Protein AF-A0A944AU77-F1 (afdb_monomer_lite)

Secondary structure (DSSP, 8-state):
--HHHHHHHHHHHHHHHHHHHHHHHHHHHHHHHHH----HHHHHHHHHHHHHHHHHHHHGGGTHHHHHHHHHHHHHHHHHHTSS-TT--HHHHHHHHHHHHH-GGGHHHHHHHHHHHHHHHHHHHHHHH---HHHHHHHHHHHHHHHHHHHHHHHS----SS----HHHHHHHHHHHTT--STTSSTTS-HHHHHHHHHHHHHHTTS--HHHHHHHHHHHHHHHHHHHH-

Sequence (230 aa):
MSKTKVCTDEKKFILFTCIISGILAILYSWKIIIDQDSNLIGYFIVGLNLIYIPFAIIFKKKWFHWFYLVYCVVILYAASFEKTYLYNNYTALFILCIAISIQPKIRFPALVIYFISVTALFFIQRNKEGYELHLYLIHLARSVWYIGIVEYALNDKFRRKKLVLYEDERRIIDQLCEGKVYQKEVEGFSENTIYRKLKAARERNGNLTKDELVEAYRTEKEKMNKEIQG

pLDDT: mean 75.6, std 12.45, range [28.67, 89.75]

Radius of gyration: 24.19 Å; chains: 1; bounding box: 67×39×68 Å

Foldseek 3Di:
DDPPVVVVVLVVVLVVLLVVLVVQLVVLVVVCVVVVPPDPLSVVSNVLSVVSNVCCVPVPLPCVLVSLLVNLLSLLVVCLVVPNPSLPSVVSLVSLLVSCLSPVVCNVVSVVSNVVSSVVSQVVCCVPPVDDPVVSVVSVVVSVVSSVVSCCCSVPLVQPLDQDADPVLLLLLVVVLVPPPDCPPRPPDDSVRSVVRLCVSCVRRNVDDSVRSSVSSVVSVVVVVVVVVD

Structure (mmCIF, N/CA/C/O backbone):
data_AF-A0A944AU77-F1
#
_entry.id   AF-A0A944AU77-F1
#
loop_
_atom_site.group_PDB
_atom_site.id
_atom_site.type_symbol
_atom_site.label_atom_id
_atom_site.label_alt_id
_atom_site.label_comp_id
_atom_site.label_asym_id
_atom_site.label_entity_id
_atom_site.label_seq_id
_atom_site.pdbx_PDB_ins_code
_atom_site.Cartn_x
_atom_site.Cartn_y
_atom_site.Cartn_z
_atom_site.occupancy
_atom_site.B_iso_or_equiv
_atom_site.auth_seq_id
_atom_site.auth_comp_id
_atom_site.auth_asym_id
_atom_site.auth_atom_id
_atom_site.pdbx_PDB_model_num
ATOM 1 N N . MET A 1 1 ? -13.128 10.315 25.254 1.00 33.53 1 MET A N 1
ATOM 2 C CA . MET A 1 1 ? -11.907 9.508 24.977 1.00 33.53 1 MET A CA 1
ATOM 3 C C . MET A 1 1 ? -12.077 8.883 23.592 1.00 33.53 1 MET A C 1
ATOM 5 O O . MET A 1 1 ? -13.108 8.278 23.389 1.00 33.53 1 MET A O 1
ATOM 9 N N . SER A 1 2 ? -11.234 8.994 22.563 1.00 32.16 2 SER A N 1
ATOM 10 C CA . SER A 1 2 ? -9.796 9.248 22.457 1.00 32.16 2 SER A CA 1
ATOM 11 C C . SER A 1 2 ? -9.515 9.843 21.054 1.00 32.16 2 SER A C 1
ATOM 13 O O . SER A 1 2 ? -9.499 9.116 20.062 1.00 32.16 2 SER A O 1
ATOM 15 N N . LYS A 1 3 ? -9.275 11.155 20.954 1.00 28.67 3 LYS A N 1
ATOM 16 C CA . LYS A 1 3 ? -8.609 11.753 19.775 1.00 28.67 3 LYS A CA 1
ATOM 17 C C . LYS A 1 3 ? -7.082 11.629 19.884 1.00 28.67 3 LYS A C 1
ATOM 19 O O . LYS A 1 3 ? -6.375 11.623 18.884 1.00 28.67 3 LYS A O 1
ATOM 24 N N . THR A 1 4 ? -6.579 11.458 21.105 1.00 31.72 4 THR A N 1
ATOM 25 C CA . THR A 1 4 ? -5.153 11.400 21.435 1.00 31.72 4 THR A CA 1
ATOM 26 C C . THR A 1 4 ? -4.480 10.096 21.012 1.00 31.72 4 THR A C 1
ATOM 28 O O . THR A 1 4 ? -3.361 10.160 20.514 1.00 31.72 4 THR A O 1
ATOM 31 N N . LYS A 1 5 ? -5.148 8.936 21.139 1.00 31.50 5 LYS A N 1
ATOM 32 C CA . LYS A 1 5 ? -4.549 7.618 20.844 1.00 31.50 5 LYS A CA 1
ATOM 33 C C . LYS A 1 5 ? -4.430 7.339 19.339 1.00 31.50 5 LYS A C 1
ATOM 35 O O . LYS A 1 5 ? -3.364 6.969 18.869 1.00 31.50 5 LYS A O 1
ATOM 40 N N . VAL A 1 6 ? -5.474 7.667 18.569 1.00 37.34 6 VAL A N 1
ATOM 41 C CA . VAL A 1 6 ? -5.459 7.595 17.091 1.00 37.34 6 VAL A CA 1
ATOM 42 C C . VAL A 1 6 ? -4.367 8.503 16.507 1.00 37.34 6 VAL A C 1
ATOM 44 O O . VAL A 1 6 ? -3.658 8.116 15.585 1.00 37.34 6 VAL A O 1
ATOM 47 N N . CYS A 1 7 ? -4.163 9.683 17.105 1.00 41.66 7 CYS A N 1
ATOM 48 C CA . CYS A 1 7 ? -3.106 10.610 16.701 1.00 41.66 7 CYS A CA 1
ATOM 49 C C . CYS A 1 7 ? -1.690 10.116 17.069 1.00 41.66 7 CYS A C 1
ATOM 51 O O . CYS A 1 7 ? -0.724 10.506 16.417 1.00 41.66 7 CYS A O 1
ATOM 53 N N . THR A 1 8 ? -1.532 9.263 18.092 1.00 51.81 8 THR A N 1
ATOM 54 C CA . THR A 1 8 ? -0.213 8.714 18.464 1.00 51.81 8 THR A CA 1
ATOM 55 C C . THR A 1 8 ? 0.216 7.585 17.533 1.00 51.81 8 THR A C 1
ATOM 57 O O . THR A 1 8 ? 1.385 7.537 17.156 1.00 51.81 8 THR A O 1
ATOM 60 N N . ASP A 1 9 ? -0.712 6.721 17.123 1.00 61.78 9 ASP A N 1
ATOM 61 C CA . ASP A 1 9 ? -0.416 5.615 16.204 1.00 61.78 9 ASP A CA 1
ATOM 62 C C . ASP A 1 9 ? -0.115 6.123 14.786 1.00 61.78 9 ASP A C 1
ATOM 64 O O . ASP A 1 9 ? 0.818 5.647 14.144 1.00 61.78 9 ASP A O 1
ATOM 68 N N . GLU A 1 10 ? -0.808 7.175 14.338 1.00 62.84 10 GLU A N 1
ATOM 69 C CA . GLU A 1 10 ? -0.511 7.854 13.070 1.00 62.84 10 GLU A CA 1
ATOM 70 C C . GLU A 1 10 ? 0.893 8.478 13.067 1.00 62.84 10 GLU A C 1
ATOM 72 O O . GLU A 1 10 ? 1.661 8.278 12.130 1.00 62.84 10 GLU A O 1
ATOM 77 N N . LYS A 1 11 ? 1.270 9.189 14.138 1.00 67.69 11 LYS A N 1
ATOM 78 C CA . LYS A 1 11 ? 2.613 9.780 14.263 1.00 67.69 11 LYS A CA 1
ATOM 79 C C . LYS A 1 11 ? 3.712 8.719 14.298 1.00 67.69 11 LYS A C 1
ATOM 81 O O . LYS A 1 11 ? 4.751 8.917 13.677 1.00 67.69 11 LYS A O 1
ATOM 86 N N . LYS A 1 12 ? 3.485 7.601 14.997 1.00 73.75 12 LYS A N 1
ATOM 87 C CA . LYS A 1 12 ? 4.424 6.469 15.038 1.00 73.75 12 LYS A CA 1
ATOM 88 C C . LYS A 1 12 ? 4.575 5.811 13.670 1.00 73.75 12 LYS A C 1
ATOM 90 O O . LYS A 1 12 ? 5.696 5.510 13.278 1.00 73.75 12 LYS A O 1
ATOM 95 N N . PHE A 1 13 ? 3.477 5.632 12.938 1.00 72.06 13 PHE A N 1
ATOM 96 C CA . PHE A 1 13 ? 3.507 5.092 11.581 1.00 72.06 13 PHE A CA 1
ATOM 97 C C . PHE A 1 13 ? 4.247 6.025 10.615 1.00 72.06 13 PHE A C 1
ATOM 99 O O . PHE A 1 13 ? 5.136 5.575 9.899 1.00 72.06 13 PHE A O 1
ATOM 106 N N . ILE A 1 14 ? 3.956 7.331 10.650 1.00 74.12 14 ILE A N 1
ATOM 107 C CA . ILE A 1 14 ? 4.671 8.327 9.841 1.00 74.12 14 ILE A CA 1
ATOM 108 C C . ILE A 1 14 ? 6.168 8.296 10.168 1.00 74.12 14 ILE A C 1
ATOM 110 O O . ILE A 1 14 ? 6.978 8.160 9.256 1.00 74.12 14 ILE A O 1
ATOM 114 N N . LEU A 1 15 ? 6.538 8.329 11.452 1.00 78.12 15 LEU A N 1
ATOM 115 C CA . LEU A 1 15 ? 7.935 8.253 11.881 1.00 78.12 15 LEU A CA 1
ATOM 116 C C . LEU A 1 15 ? 8.621 6.976 11.377 1.00 78.12 15 LEU A C 1
ATOM 118 O O . LEU A 1 15 ? 9.704 7.060 10.805 1.00 78.12 15 LEU A O 1
ATOM 122 N N . PHE A 1 16 ? 7.977 5.818 11.537 1.00 77.69 16 PHE A N 1
ATOM 123 C CA . PHE A 1 16 ? 8.474 4.543 11.023 1.00 77.69 16 PHE A CA 1
ATOM 124 C C . PHE A 1 16 ? 8.728 4.613 9.514 1.00 77.69 16 PHE A C 1
ATOM 126 O O . PHE A 1 16 ? 9.827 4.308 9.061 1.00 77.69 16 PHE A O 1
ATOM 133 N N . THR A 1 17 ? 7.752 5.086 8.734 1.00 77.56 17 THR A N 1
ATOM 134 C CA . THR A 1 17 ? 7.918 5.198 7.281 1.00 77.56 17 THR A CA 1
ATOM 135 C C . THR A 1 17 ? 9.001 6.203 6.883 1.00 77.56 17 THR A C 1
ATOM 137 O O . THR A 1 17 ? 9.727 5.937 5.936 1.00 77.56 17 THR A O 1
ATOM 140 N N . CYS A 1 18 ? 9.179 7.313 7.610 1.00 79.81 18 CYS A N 1
ATOM 141 C CA . CYS A 1 18 ? 10.266 8.263 7.354 1.00 79.81 18 CYS A CA 1
ATOM 142 C C . CYS A 1 18 ? 11.645 7.646 7.616 1.00 79.81 18 CYS A C 1
ATOM 144 O O . CYS A 1 18 ? 12.568 7.883 6.841 1.00 79.81 18 CYS A O 1
ATOM 146 N N . ILE A 1 19 ? 11.783 6.839 8.676 1.00 81.44 19 ILE A N 1
ATOM 147 C CA . ILE A 1 19 ? 13.024 6.107 8.972 1.00 81.44 19 ILE A CA 1
ATOM 148 C C . ILE A 1 19 ? 13.337 5.132 7.835 1.00 81.44 19 ILE A C 1
ATOM 150 O O . ILE A 1 19 ? 14.454 5.131 7.323 1.00 81.44 19 ILE A O 1
ATOM 154 N N . ILE A 1 20 ? 12.347 4.343 7.404 1.00 81.69 20 ILE A N 1
ATOM 155 C CA . ILE A 1 20 ? 12.516 3.403 6.291 1.00 81.69 20 ILE A CA 1
ATOM 156 C C . ILE A 1 20 ? 12.895 4.141 5.002 1.00 81.69 20 ILE A C 1
ATOM 158 O O . ILE A 1 20 ? 13.847 3.730 4.346 1.00 81.69 20 ILE A O 1
ATOM 162 N N . SER A 1 21 ? 12.231 5.251 4.666 1.00 80.88 21 SER A N 1
ATOM 163 C CA . SER A 1 21 ? 12.590 6.051 3.488 1.00 80.88 21 SER A CA 1
ATOM 164 C C . SER A 1 21 ? 14.016 6.601 3.578 1.00 80.88 21 SER A C 1
ATOM 166 O O . SER A 1 21 ? 14.750 6.557 2.597 1.00 80.88 21 SER A O 1
ATOM 168 N N . GLY A 1 22 ? 14.458 7.054 4.755 1.00 81.25 22 GLY A N 1
ATOM 169 C CA . GLY A 1 22 ? 15.845 7.480 4.968 1.00 81.25 22 GLY A CA 1
ATOM 170 C C . GLY A 1 22 ? 16.855 6.351 4.734 1.00 81.25 22 GLY A C 1
ATOM 171 O O . GLY A 1 22 ? 17.836 6.543 4.018 1.00 81.25 22 GLY A O 1
ATOM 172 N N . ILE A 1 23 ? 16.586 5.155 5.269 1.00 83.81 23 ILE A N 1
ATOM 173 C CA . ILE A 1 23 ? 17.419 3.963 5.037 1.00 83.81 23 ILE A CA 1
ATOM 174 C C . ILE A 1 23 ? 17.456 3.621 3.543 1.00 83.81 23 ILE A C 1
ATOM 176 O O . ILE A 1 23 ? 18.531 3.400 2.992 1.00 83.81 23 ILE A O 1
ATOM 180 N N . LEU A 1 24 ? 16.304 3.625 2.866 1.00 80.00 24 LEU A N 1
ATOM 181 C CA . LEU A 1 24 ? 16.225 3.356 1.430 1.00 80.00 24 LEU A CA 1
ATOM 182 C C . LEU A 1 24 ? 17.015 4.386 0.616 1.00 80.00 24 LEU A C 1
ATOM 184 O O . LEU A 1 24 ? 17.762 3.993 -0.274 1.00 80.00 24 LEU A O 1
ATOM 188 N N . ALA A 1 25 ? 16.926 5.679 0.939 1.00 84.75 25 ALA A N 1
ATOM 189 C CA . ALA A 1 25 ? 17.718 6.712 0.271 1.00 84.75 25 ALA A CA 1
ATOM 190 C C . ALA A 1 25 ? 19.228 6.441 0.385 1.00 84.75 25 ALA A C 1
ATOM 192 O O . ALA A 1 25 ? 19.947 6.566 -0.608 1.00 84.75 25 ALA A O 1
ATOM 193 N N . ILE A 1 26 ? 19.700 6.024 1.566 1.00 85.62 26 ILE A N 1
ATOM 194 C CA . ILE A 1 26 ? 21.111 5.681 1.799 1.00 85.62 26 ILE A CA 1
ATOM 195 C C . ILE A 1 26 ? 21.508 4.454 0.976 1.00 85.62 26 ILE A C 1
ATOM 197 O O . ILE A 1 26 ? 22.514 4.498 0.274 1.00 85.62 26 ILE A O 1
ATOM 201 N N . LEU A 1 27 ? 20.710 3.384 1.018 1.00 82.88 27 LEU A N 1
ATOM 202 C CA . LEU A 1 27 ? 21.000 2.144 0.293 1.00 82.88 27 LEU A CA 1
ATOM 203 C C . LEU A 1 27 ? 21.031 2.355 -1.227 1.00 82.88 27 LEU A C 1
ATOM 205 O O . LEU A 1 27 ? 21.944 1.869 -1.889 1.00 82.88 27 LEU A O 1
ATOM 209 N N . TYR A 1 28 ? 20.085 3.117 -1.783 1.00 78.81 28 TYR A N 1
ATOM 210 C CA . TYR A 1 28 ? 20.086 3.441 -3.213 1.00 78.81 28 TYR A CA 1
ATOM 211 C C . TYR A 1 28 ? 21.239 4.375 -3.600 1.00 78.81 28 TYR A C 1
ATOM 213 O O . TYR A 1 28 ? 21.849 4.171 -4.644 1.00 78.81 28 TYR A O 1
ATOM 221 N N . SER A 1 29 ? 21.595 5.351 -2.758 1.00 83.00 29 SER A N 1
ATOM 222 C CA . SER A 1 29 ? 22.773 6.199 -3.002 1.00 83.00 29 SER A CA 1
ATOM 223 C C . SER A 1 29 ? 24.063 5.379 -2.984 1.00 83.00 29 SER A C 1
ATOM 225 O O . SER A 1 29 ? 24.918 5.548 -3.848 1.00 83.00 29 SER A O 1
ATOM 227 N N . TRP A 1 30 ? 24.184 4.450 -2.034 1.00 82.25 30 TRP A N 1
ATOM 228 C CA . TRP A 1 30 ? 25.311 3.527 -1.934 1.00 82.25 30 TRP A CA 1
ATOM 229 C C . TRP A 1 30 ? 25.423 2.632 -3.172 1.00 82.25 30 TRP A C 1
ATOM 231 O O . TRP A 1 30 ? 26.506 2.503 -3.735 1.00 82.25 30 TRP A O 1
ATOM 241 N N . LYS A 1 31 ? 24.298 2.078 -3.645 1.00 78.75 31 LYS A N 1
ATOM 242 C CA . LYS A 1 31 ? 24.232 1.294 -4.886 1.00 78.75 31 LYS A CA 1
ATOM 243 C C . LYS A 1 31 ? 24.731 2.094 -6.095 1.00 78.75 31 LYS A C 1
ATOM 245 O O . LYS A 1 31 ? 25.594 1.611 -6.814 1.00 78.75 31 LYS A O 1
ATOM 250 N N . ILE A 1 32 ? 24.258 3.331 -6.274 1.00 77.81 32 ILE A N 1
ATOM 251 C CA . ILE A 1 32 ? 24.690 4.216 -7.375 1.00 77.81 32 ILE A CA 1
ATOM 252 C C . ILE A 1 32 ? 26.206 4.464 -7.334 1.00 77.81 32 ILE A C 1
ATOM 254 O O . ILE A 1 32 ? 26.858 4.488 -8.375 1.00 77.81 32 ILE A O 1
ATOM 258 N N . ILE A 1 33 ? 26.775 4.636 -6.136 1.00 81.25 33 ILE A N 1
ATOM 259 C CA . ILE A 1 33 ? 28.216 4.862 -5.957 1.00 81.25 33 ILE A CA 1
ATOM 260 C C . ILE A 1 33 ? 29.024 3.598 -6.284 1.00 81.25 33 ILE A C 1
ATOM 262 O O . ILE A 1 33 ? 30.053 3.703 -6.949 1.00 81.25 33 ILE A O 1
ATOM 266 N N . ILE A 1 34 ? 28.578 2.421 -5.828 1.00 78.38 34 ILE A N 1
ATOM 267 C CA . ILE A 1 34 ? 29.285 1.149 -6.049 1.00 78.38 34 ILE A CA 1
ATOM 268 C C . ILE A 1 34 ? 29.213 0.706 -7.504 1.00 78.38 34 ILE A C 1
ATOM 270 O O . ILE A 1 34 ? 30.241 0.366 -8.086 1.00 78.38 34 ILE A O 1
ATOM 274 N N . ASP A 1 35 ? 28.019 0.717 -8.090 1.00 71.50 35 ASP A N 1
ATOM 275 C CA . ASP A 1 35 ? 27.809 0.185 -9.436 1.00 71.50 35 ASP A CA 1
ATOM 276 C C . ASP A 1 35 ? 28.291 1.172 -10.518 1.00 71.50 35 ASP A C 1
ATOM 278 O O . ASP A 1 35 ? 28.279 0.841 -11.701 1.00 71.50 35 ASP A O 1
ATOM 282 N N . GLN A 1 36 ? 28.689 2.397 -10.126 1.00 64.62 36 GLN A N 1
ATOM 283 C CA . GLN A 1 36 ? 28.928 3.553 -11.010 1.00 64.62 36 GLN A CA 1
ATOM 284 C C . GLN A 1 36 ? 27.786 3.781 -12.015 1.00 64.62 36 GLN A C 1
ATOM 286 O O . GLN A 1 36 ? 27.957 4.398 -13.071 1.00 64.62 36 GLN A O 1
ATOM 291 N N . ASP A 1 37 ? 26.600 3.280 -11.677 1.00 58.50 37 ASP A N 1
ATOM 292 C CA . ASP A 1 37 ? 25.459 3.235 -12.564 1.00 58.50 37 ASP A CA 1
ATOM 293 C C . ASP A 1 37 ? 24.730 4.573 -12.440 1.00 58.50 37 ASP A C 1
ATOM 295 O O . ASP A 1 37 ? 23.909 4.804 -11.549 1.00 58.50 37 ASP A O 1
ATOM 299 N N . SER A 1 38 ? 25.093 5.507 -13.319 1.00 59.41 38 SER A N 1
ATOM 300 C CA . SER A 1 38 ? 24.559 6.876 -13.371 1.00 59.41 38 SER A CA 1
ATOM 301 C C . SER A 1 38 ? 23.143 6.929 -13.960 1.00 59.41 38 SER A C 1
ATOM 303 O O . SER A 1 38 ? 22.778 7.819 -14.730 1.00 59.41 38 SER A O 1
ATOM 305 N N . ASN A 1 39 ? 22.304 5.968 -13.581 1.00 66.81 39 ASN A N 1
ATOM 306 C CA . ASN A 1 39 ? 20.931 5.890 -14.033 1.00 66.81 39 ASN A CA 1
ATOM 307 C C . ASN A 1 39 ? 20.094 6.980 -13.354 1.00 66.81 39 ASN A C 1
ATOM 309 O O . ASN A 1 39 ? 19.865 6.962 -12.143 1.00 66.81 39 ASN A O 1
ATOM 313 N N . LEU A 1 40 ? 19.574 7.907 -14.169 1.00 69.06 40 LEU A N 1
ATOM 314 C CA . LEU A 1 40 ? 18.684 9.012 -13.778 1.00 69.06 40 LEU A CA 1
ATOM 315 C C . LEU A 1 40 ? 17.583 8.555 -12.801 1.00 69.06 40 LEU A C 1
ATOM 317 O O . LEU A 1 40 ? 17.226 9.258 -11.861 1.00 69.06 40 LEU A O 1
ATOM 321 N N . ILE A 1 41 ? 17.073 7.341 -13.003 1.00 69.12 41 ILE A N 1
ATOM 322 C CA . ILE A 1 41 ? 15.982 6.755 -12.224 1.00 69.12 41 ILE A CA 1
ATOM 323 C C . ILE A 1 41 ? 16.411 6.396 -10.797 1.00 69.12 41 ILE A C 1
ATOM 325 O O . ILE A 1 41 ? 15.631 6.601 -9.868 1.00 69.12 41 ILE A O 1
ATOM 329 N N . GLY A 1 42 ? 17.655 5.954 -10.592 1.00 68.69 42 GLY A N 1
ATOM 330 C CA . GLY A 1 42 ? 18.211 5.745 -9.254 1.00 68.69 42 GLY A CA 1
ATOM 331 C C . GLY A 1 42 ? 18.221 7.047 -8.449 1.00 68.69 42 GLY A C 1
ATOM 332 O O . GLY A 1 42 ? 17.756 7.079 -7.309 1.00 68.69 42 GLY A O 1
ATOM 333 N N . TYR A 1 43 ? 18.635 8.155 -9.074 1.00 78.38 43 TYR A N 1
ATOM 334 C CA . TYR A 1 43 ? 18.577 9.481 -8.450 1.00 78.38 43 TYR A CA 1
ATOM 335 C C . TYR A 1 43 ? 17.140 9.934 -8.156 1.00 78.38 43 TYR A C 1
ATOM 337 O O . TYR A 1 43 ? 16.894 10.538 -7.111 1.00 78.38 43 TYR A O 1
ATOM 345 N N . PHE A 1 44 ? 16.171 9.595 -9.013 1.00 78.31 44 PHE A N 1
ATOM 346 C CA . PHE A 1 44 ? 14.752 9.851 -8.741 1.00 78.31 44 PHE A CA 1
ATOM 347 C C . PHE A 1 44 ? 14.229 9.068 -7.529 1.00 78.31 44 PHE A C 1
ATOM 349 O O . PHE A 1 44 ? 13.473 9.630 -6.736 1.00 78.31 44 PHE A O 1
ATOM 356 N N . ILE A 1 45 ? 14.637 7.808 -7.337 1.00 76.31 45 ILE A N 1
ATOM 357 C CA . ILE A 1 45 ? 14.258 7.014 -6.155 1.00 76.31 45 ILE A CA 1
ATOM 358 C C . ILE A 1 45 ? 14.831 7.636 -4.882 1.00 76.31 45 ILE A C 1
ATOM 360 O O . ILE A 1 45 ? 14.104 7.795 -3.897 1.00 76.31 45 ILE A O 1
ATOM 364 N N . VAL A 1 46 ? 16.112 8.019 -4.897 1.00 82.19 46 VAL A N 1
ATOM 365 C CA . VAL A 1 46 ? 16.752 8.713 -3.768 1.00 82.19 46 VAL A CA 1
ATOM 366 C C . VAL A 1 46 ? 16.013 10.018 -3.470 1.00 82.19 46 VAL A C 1
ATOM 368 O O . VAL A 1 46 ? 15.590 10.243 -2.336 1.00 82.19 46 VAL A O 1
ATOM 371 N N . GLY A 1 47 ? 15.773 10.839 -4.496 1.00 82.44 47 GLY A N 1
ATOM 372 C CA . GLY A 1 47 ? 15.051 12.103 -4.378 1.00 82.44 47 GLY A CA 1
ATOM 373 C C . GLY A 1 47 ? 13.644 11.936 -3.804 1.00 82.44 47 GLY A C 1
ATOM 374 O O . GLY A 1 47 ? 13.263 12.679 -2.905 1.00 82.44 47 GLY A O 1
ATOM 375 N N . LEU A 1 48 ? 12.885 10.929 -4.242 1.00 83.19 48 LEU A N 1
ATOM 376 C CA . LEU A 1 48 ? 11.552 10.643 -3.704 1.00 83.19 48 LEU A CA 1
ATOM 377 C C . LEU A 1 48 ? 11.586 10.225 -2.239 1.00 83.19 48 LEU A C 1
ATOM 379 O O . LEU A 1 48 ? 10.762 10.695 -1.459 1.00 83.19 48 LEU A O 1
ATOM 383 N N . ASN A 1 49 ? 12.535 9.376 -1.848 1.00 82.81 49 ASN A N 1
ATOM 384 C CA . ASN A 1 49 ? 12.684 8.972 -0.452 1.00 82.81 49 ASN A CA 1
ATOM 385 C C . ASN A 1 49 ? 13.072 10.152 0.450 1.00 82.81 49 ASN A C 1
ATOM 387 O O . ASN A 1 49 ? 12.570 10.260 1.569 1.00 82.81 49 ASN A O 1
ATOM 391 N N . LEU A 1 50 ? 13.901 11.072 -0.050 1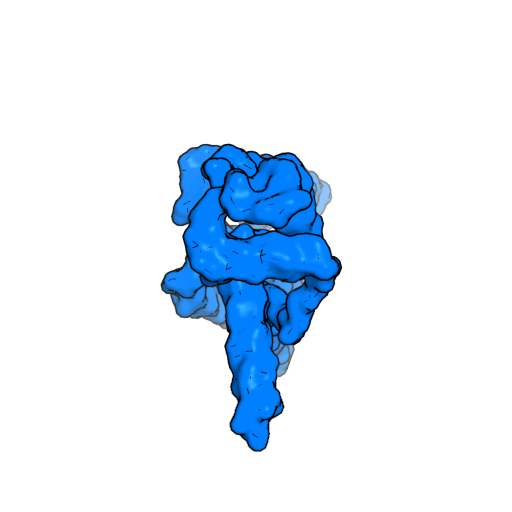.00 84.38 50 LEU A N 1
ATOM 392 C CA . LEU A 1 50 ? 14.256 12.299 0.663 1.00 84.38 50 LEU A CA 1
ATOM 393 C C . LEU A 1 50 ? 13.089 13.289 0.728 1.00 84.38 50 LEU A C 1
ATOM 395 O O . LEU A 1 50 ? 12.842 13.843 1.794 1.00 84.38 50 LEU A O 1
ATOM 399 N N . ILE A 1 51 ? 12.339 13.476 -0.366 1.00 85.00 51 ILE A N 1
ATOM 400 C CA . ILE A 1 51 ? 11.152 14.349 -0.436 1.00 85.00 51 ILE A CA 1
ATOM 401 C C . ILE A 1 51 ? 9.994 13.790 0.396 1.00 85.00 51 ILE A C 1
ATOM 403 O O . ILE A 1 51 ? 9.194 14.565 0.924 1.00 85.00 51 ILE A O 1
ATOM 407 N N . TYR A 1 52 ? 9.914 12.469 0.581 1.00 80.38 52 TYR A N 1
ATOM 408 C CA . TYR A 1 52 ? 8.910 11.849 1.442 1.00 80.38 52 TYR A CA 1
ATOM 409 C C . TYR A 1 52 ? 8.934 12.422 2.857 1.00 80.38 52 TYR A C 1
ATOM 411 O O . TYR A 1 52 ? 7.879 12.670 3.425 1.00 80.38 52 TYR A O 1
ATOM 419 N N . ILE A 1 53 ? 10.118 12.673 3.421 1.00 78.25 53 ILE A N 1
ATOM 420 C CA . ILE A 1 53 ? 10.283 13.137 4.803 1.00 78.25 53 ILE A CA 1
ATOM 421 C C . ILE A 1 53 ? 9.616 14.512 5.033 1.00 78.25 53 ILE A C 1
ATOM 423 O O . ILE A 1 53 ? 8.721 14.595 5.880 1.00 78.25 53 ILE A O 1
ATOM 427 N N . PRO A 1 54 ? 9.956 15.593 4.296 1.00 80.81 54 PRO A N 1
ATOM 428 C CA . PRO A 1 54 ? 9.268 16.872 4.435 1.00 80.81 54 PRO A CA 1
ATOM 429 C C . PRO A 1 54 ? 7.802 16.782 4.000 1.00 80.81 54 PRO A C 1
ATOM 431 O O . PRO A 1 54 ? 6.944 17.393 4.637 1.00 80.81 54 PRO A O 1
ATOM 434 N N . PHE A 1 55 ? 7.473 15.977 2.982 1.00 79.62 55 PHE A N 1
ATOM 435 C CA . PHE A 1 55 ? 6.087 15.794 2.548 1.00 79.62 55 PHE A CA 1
ATOM 436 C C . PHE A 1 55 ? 5.217 15.167 3.648 1.00 79.62 55 PHE A C 1
ATOM 438 O O . PHE A 1 55 ? 4.101 15.623 3.914 1.00 79.62 55 PHE A O 1
ATOM 445 N N . ALA A 1 56 ? 5.758 14.169 4.347 1.00 74.75 56 ALA A N 1
ATOM 446 C CA . ALA A 1 56 ? 5.118 13.481 5.453 1.00 74.75 56 ALA A CA 1
ATOM 447 C C . ALA A 1 56 ? 4.876 14.401 6.658 1.00 74.75 56 ALA A C 1
ATOM 449 O O . ALA A 1 56 ? 3.819 14.330 7.293 1.00 74.75 56 ALA A O 1
ATOM 450 N N . ILE A 1 57 ? 5.828 15.297 6.940 1.00 75.56 57 ILE A N 1
ATOM 451 C CA . ILE A 1 57 ? 5.753 16.274 8.033 1.00 75.56 57 ILE A CA 1
ATOM 452 C C . ILE A 1 57 ? 4.735 17.386 7.722 1.00 75.56 57 ILE A C 1
ATOM 454 O O . ILE A 1 57 ? 3.930 17.737 8.589 1.00 75.56 57 ILE A O 1
ATOM 458 N N . ILE A 1 58 ? 4.743 17.921 6.495 1.00 79.19 58 ILE A N 1
ATOM 459 C CA . ILE A 1 58 ? 3.940 19.090 6.097 1.00 79.19 58 ILE A CA 1
ATOM 460 C C . ILE A 1 58 ? 2.488 18.702 5.798 1.00 79.19 58 ILE A C 1
ATOM 462 O O . ILE A 1 58 ? 1.555 19.293 6.345 1.00 79.19 58 ILE A O 1
ATOM 466 N N . PHE A 1 59 ? 2.273 17.703 4.940 1.00 71.62 59 PHE A N 1
ATOM 467 C CA . PHE A 1 59 ? 0.945 17.430 4.387 1.00 71.62 59 PHE A CA 1
ATOM 468 C C . PHE A 1 59 ? 0.126 16.427 5.204 1.00 71.62 59 PHE A C 1
ATOM 470 O O . PHE A 1 59 ? -1.106 16.402 5.070 1.00 71.62 59 PHE A O 1
ATOM 477 N N . LYS A 1 60 ? 0.776 15.637 6.078 1.00 69.62 60 LYS A N 1
ATOM 478 C CA . LYS A 1 60 ? 0.150 14.563 6.880 1.00 69.62 60 LYS A CA 1
ATOM 479 C C . LYS A 1 60 ? -0.735 13.663 5.995 1.00 69.62 60 LYS A C 1
ATOM 481 O O . LYS A 1 60 ? -0.624 13.678 4.776 1.00 69.62 60 LYS A O 1
ATOM 486 N N . LYS A 1 61 ? -1.680 12.902 6.556 1.00 65.12 61 LYS A N 1
ATOM 487 C CA . LYS A 1 61 ? -2.502 11.925 5.809 1.00 65.12 61 LYS A CA 1
ATOM 488 C C . LYS A 1 61 ? -3.224 12.456 4.552 1.00 65.12 61 LYS A C 1
ATOM 490 O O . LYS A 1 61 ? -3.519 11.671 3.653 1.00 65.12 61 LYS A O 1
ATOM 495 N N . LYS A 1 62 ? -3.512 13.765 4.458 1.00 67.00 62 LYS A N 1
ATOM 496 C CA . LYS A 1 62 ? -4.357 14.342 3.392 1.00 67.00 62 LYS A CA 1
ATOM 497 C C . LYS A 1 62 ? -3.815 14.125 1.979 1.00 67.00 62 LYS A C 1
ATOM 499 O O . LYS A 1 62 ? -4.626 13.961 1.079 1.00 67.00 62 LYS A O 1
ATOM 504 N N . TRP A 1 63 ? -2.497 14.088 1.784 1.00 72.94 63 TRP A N 1
ATOM 505 C CA . TRP A 1 63 ? -1.893 13.980 0.446 1.00 72.94 63 TRP A CA 1
ATOM 506 C C . TRP A 1 63 ? -1.063 12.711 0.223 1.00 72.94 63 TRP A C 1
ATOM 508 O O . TRP A 1 63 ? -0.527 12.509 -0.864 1.00 72.94 63 TRP A O 1
ATOM 518 N N . PHE A 1 64 ? -0.983 11.822 1.217 1.00 72.81 64 PHE A N 1
ATOM 519 C CA . PHE A 1 64 ? -0.150 10.615 1.132 1.00 72.81 64 PHE A CA 1
ATOM 520 C C . PHE A 1 64 ? -0.554 9.689 -0.013 1.00 72.81 64 PHE A C 1
ATOM 522 O O . PHE A 1 64 ? 0.303 9.057 -0.612 1.00 72.81 64 PHE A O 1
ATOM 529 N N . HIS A 1 65 ? -1.841 9.631 -0.356 1.00 70.25 65 HIS A N 1
ATOM 530 C CA . HIS A 1 65 ? -2.312 8.808 -1.466 1.00 70.25 65 HIS A CA 1
ATOM 531 C C . HIS A 1 65 ? -1.713 9.251 -2.812 1.00 70.25 65 HIS A C 1
ATOM 533 O O . HIS A 1 65 ? -1.277 8.402 -3.580 1.00 70.25 65 HIS A O 1
ATOM 539 N N . TRP A 1 66 ? -1.603 10.560 -3.071 1.00 74.81 66 TRP A N 1
ATOM 540 C CA . TRP A 1 66 ? -0.945 11.078 -4.276 1.00 74.81 66 TRP A CA 1
ATOM 541 C C . TRP A 1 66 ? 0.560 10.827 -4.264 1.00 74.81 66 TRP A C 1
ATOM 543 O O . TRP A 1 66 ? 1.114 10.425 -5.283 1.00 74.81 66 TRP A O 1
ATOM 553 N N . PHE A 1 67 ? 1.211 10.993 -3.108 1.00 77.00 67 PHE A N 1
ATOM 554 C CA . PHE A 1 67 ? 2.626 10.657 -2.964 1.00 77.00 67 PHE A CA 1
ATOM 555 C C . PHE A 1 67 ? 2.881 9.178 -3.283 1.00 77.00 67 PHE A C 1
ATOM 557 O O . PHE A 1 67 ? 3.754 8.862 -4.085 1.00 77.00 67 PHE A O 1
ATOM 564 N N . TYR A 1 68 ? 2.086 8.269 -2.712 1.00 77.69 68 TYR A N 1
ATOM 565 C CA . TYR A 1 68 ? 2.213 6.835 -2.966 1.00 77.69 68 TYR A CA 1
ATOM 566 C C . TYR A 1 68 ? 1.923 6.463 -4.421 1.00 77.69 68 TYR A C 1
ATOM 568 O O . TYR A 1 68 ? 2.566 5.555 -4.938 1.00 77.69 68 TYR A O 1
ATOM 576 N N . LEU A 1 69 ? 1.020 7.172 -5.105 1.00 78.75 69 LEU A N 1
ATOM 577 C CA . LEU A 1 69 ? 0.813 6.984 -6.542 1.00 78.75 69 LEU A CA 1
ATOM 578 C C . LEU A 1 69 ? 2.049 7.365 -7.358 1.00 78.75 69 LEU A C 1
ATOM 580 O O . LEU A 1 69 ? 2.488 6.573 -8.189 1.00 78.75 69 LEU A O 1
ATOM 584 N N . VAL A 1 70 ? 2.640 8.534 -7.096 1.00 78.69 70 VAL A N 1
ATOM 585 C CA . VAL A 1 70 ? 3.886 8.954 -7.760 1.00 78.69 70 VAL A CA 1
ATOM 586 C C . VAL A 1 70 ? 5.008 7.957 -7.461 1.00 78.69 70 VAL A C 1
ATOM 588 O O . VAL A 1 70 ? 5.717 7.526 -8.368 1.00 78.69 70 VAL A O 1
ATOM 591 N N . TYR A 1 71 ? 5.126 7.530 -6.204 1.00 79.62 71 TYR A N 1
ATOM 592 C CA . TYR A 1 71 ? 6.141 6.579 -5.762 1.00 79.62 71 TYR A CA 1
ATOM 593 C C . TYR A 1 71 ? 5.977 5.199 -6.419 1.00 79.62 71 TYR A C 1
ATOM 595 O O . TYR A 1 71 ? 6.957 4.604 -6.860 1.00 79.62 71 TYR A O 1
ATOM 603 N N . CYS A 1 72 ? 4.738 4.721 -6.561 1.00 82.38 72 CYS A N 1
ATOM 604 C CA . CYS A 1 72 ? 4.401 3.492 -7.279 1.00 82.38 72 CYS A CA 1
ATOM 605 C C . CYS A 1 72 ? 4.860 3.543 -8.742 1.00 82.38 72 CYS A C 1
ATOM 607 O O . CYS A 1 72 ? 5.533 2.620 -9.201 1.00 82.38 72 CYS A O 1
ATOM 609 N N . VAL A 1 73 ? 4.556 4.634 -9.455 1.00 79.31 73 VAL A N 1
ATOM 610 C CA . VAL A 1 73 ? 4.986 4.813 -10.849 1.00 79.31 73 VAL A CA 1
ATOM 611 C C . VAL A 1 73 ? 6.511 4.818 -10.938 1.00 79.31 73 VAL A C 1
ATOM 613 O O . VAL A 1 73 ? 7.073 4.096 -11.754 1.00 79.31 73 VAL A O 1
ATOM 616 N N . VAL A 1 74 ? 7.211 5.551 -10.072 1.00 75.56 74 VAL A N 1
ATOM 617 C CA . VAL A 1 74 ? 8.679 5.604 -10.148 1.00 75.56 74 VAL A CA 1
ATOM 618 C C . VAL A 1 74 ? 9.336 4.266 -9.809 1.00 75.56 74 VAL A C 1
ATOM 620 O O . VAL A 1 74 ? 10.272 3.884 -10.505 1.00 75.56 74 VAL A O 1
ATOM 623 N N . ILE A 1 75 ? 8.821 3.503 -8.839 1.00 76.62 75 ILE A N 1
ATOM 624 C CA . ILE A 1 75 ? 9.302 2.136 -8.567 1.00 76.62 75 ILE A CA 1
ATOM 625 C C . ILE A 1 75 ? 9.065 1.218 -9.766 1.00 76.62 75 ILE A C 1
ATOM 627 O O . ILE A 1 75 ? 9.928 0.408 -10.093 1.00 76.62 75 ILE A O 1
ATOM 631 N N . LEU A 1 76 ? 7.912 1.336 -10.428 1.00 76.25 76 LEU A N 1
ATOM 632 C CA . LEU A 1 76 ? 7.590 0.533 -11.602 1.00 76.25 76 LEU A CA 1
ATOM 633 C C . LEU A 1 76 ? 8.598 0.766 -12.734 1.00 76.25 76 LEU A C 1
ATOM 635 O O . LEU A 1 76 ? 9.097 -0.196 -13.315 1.00 76.25 76 LEU A O 1
ATOM 639 N N . TYR A 1 77 ? 8.928 2.028 -13.017 1.00 71.50 77 TYR A N 1
ATOM 640 C CA . TYR A 1 77 ? 9.964 2.348 -13.993 1.00 71.50 77 TYR A CA 1
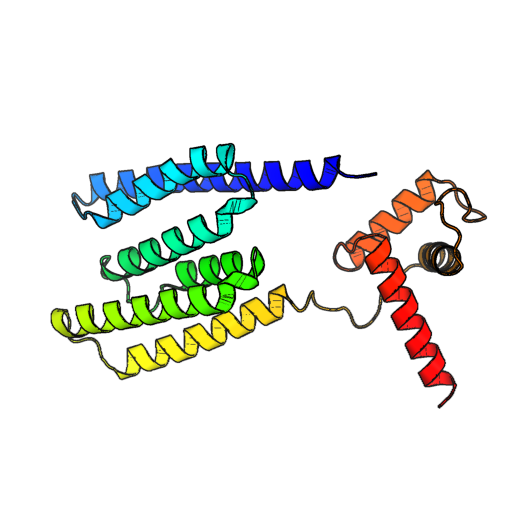ATOM 641 C C . TYR A 1 77 ? 11.347 1.918 -13.479 1.00 71.50 77 TYR A C 1
ATOM 643 O O . TYR A 1 77 ? 12.059 1.243 -14.206 1.00 71.50 77 TYR A O 1
ATOM 651 N N . ALA A 1 78 ? 11.718 2.172 -12.225 1.00 71.50 78 ALA A N 1
ATOM 652 C CA . ALA A 1 78 ? 13.002 1.734 -11.666 1.00 71.50 78 ALA A CA 1
ATOM 653 C C . ALA A 1 78 ? 13.259 0.229 -11.800 1.00 71.50 78 ALA A C 1
ATOM 655 O O . ALA A 1 78 ? 14.265 -0.166 -12.383 1.00 71.50 78 ALA A O 1
ATOM 656 N N . ALA A 1 79 ? 12.315 -0.598 -11.346 1.00 66.50 79 ALA A N 1
ATOM 657 C CA . ALA A 1 79 ? 12.421 -2.053 -11.418 1.00 66.50 79 ALA A CA 1
ATOM 658 C C . ALA A 1 79 ? 12.574 -2.553 -12.860 1.00 66.50 79 ALA A C 1
ATOM 660 O O . ALA A 1 79 ? 13.195 -3.573 -13.106 1.00 66.50 79 ALA A O 1
ATOM 661 N N . SER A 1 80 ? 12.035 -1.818 -13.830 1.00 61.34 80 SER A N 1
ATOM 662 C CA . SER A 1 80 ? 12.158 -2.177 -15.236 1.00 61.34 80 SER A CA 1
ATOM 663 C C . SER A 1 80 ? 13.557 -1.932 -15.809 1.00 61.34 80 SER A C 1
ATOM 665 O O . SER A 1 80 ? 14.026 -2.712 -16.631 1.00 61.34 80 SER A O 1
ATOM 667 N N . PHE A 1 81 ? 14.241 -0.864 -15.389 1.00 62.59 81 PHE A N 1
ATOM 668 C CA . PHE A 1 81 ? 15.550 -0.495 -15.937 1.00 62.59 81 PHE A CA 1
ATOM 669 C C . PHE A 1 81 ? 16.711 -1.214 -15.246 1.00 62.59 81 PHE A C 1
ATOM 671 O O . PHE A 1 81 ? 17.795 -1.293 -15.811 1.00 62.59 81 PHE A O 1
ATOM 678 N N . GLU A 1 82 ? 16.485 -1.798 -14.070 1.00 58.41 82 GLU A N 1
ATOM 679 C CA . GLU A 1 82 ? 17.495 -2.548 -13.316 1.00 58.41 82 GLU A CA 1
ATOM 680 C C . GLU A 1 82 ? 17.805 -3.949 -13.891 1.00 58.41 82 GLU A C 1
ATOM 682 O O . GLU A 1 82 ? 18.475 -4.745 -13.235 1.00 58.41 82 GLU A O 1
ATOM 687 N N . LYS A 1 83 ? 17.311 -4.291 -15.095 1.00 57.28 83 LYS A N 1
ATOM 688 C CA . LYS A 1 83 ? 17.324 -5.655 -15.677 1.00 57.28 83 LYS A CA 1
ATOM 689 C C . LYS A 1 83 ? 16.695 -6.728 -14.776 1.00 57.28 83 LYS A C 1
ATOM 691 O O . LYS A 1 83 ? 16.740 -7.918 -15.087 1.00 57.28 83 LYS A O 1
ATOM 696 N N . THR A 1 84 ? 16.091 -6.337 -13.658 1.00 51.16 84 THR A N 1
ATOM 697 C CA . THR A 1 84 ? 15.223 -7.194 -12.868 1.00 51.16 84 THR A CA 1
ATOM 698 C C . THR A 1 84 ? 13.942 -7.386 -13.668 1.00 51.16 84 THR A C 1
ATOM 700 O O . THR A 1 84 ? 13.354 -6.431 -14.165 1.00 51.16 84 THR A O 1
ATOM 703 N N . TYR A 1 85 ? 13.550 -8.648 -13.865 1.00 54.47 85 TYR A N 1
ATOM 704 C CA . TYR A 1 85 ? 12.393 -9.022 -14.679 1.00 54.47 85 TYR A CA 1
ATOM 705 C C . TYR A 1 85 ? 11.214 -8.066 -14.441 1.00 54.47 85 TYR A C 1
ATOM 707 O O . TYR A 1 85 ? 10.722 -7.966 -13.313 1.00 54.47 85 TYR A O 1
ATOM 715 N N . LEU A 1 86 ? 10.737 -7.425 -15.519 1.00 53.12 86 LEU A N 1
ATOM 716 C CA . LEU A 1 86 ? 9.638 -6.439 -15.577 1.00 53.12 86 LEU A CA 1
ATOM 717 C C . LEU A 1 86 ? 8.378 -6.848 -14.780 1.00 53.12 86 LEU A C 1
ATOM 719 O O . LEU A 1 86 ? 7.540 -6.026 -14.412 1.00 53.12 86 LEU A O 1
ATOM 723 N N . TYR A 1 87 ? 8.264 -8.142 -14.493 1.00 53.16 87 TYR A N 1
ATOM 724 C CA . TYR A 1 87 ? 7.136 -8.824 -13.881 1.00 53.16 87 TYR A CA 1
ATOM 725 C C . TYR A 1 87 ? 7.241 -9.031 -12.361 1.00 53.16 87 TYR A C 1
ATOM 727 O O . TYR A 1 87 ? 6.349 -9.659 -11.788 1.00 53.16 87 TYR A O 1
ATOM 735 N N . ASN A 1 88 ? 8.285 -8.508 -11.702 1.00 59.50 88 ASN A N 1
ATOM 736 C CA . ASN A 1 88 ? 8.453 -8.551 -10.241 1.00 59.50 88 ASN A CA 1
ATOM 737 C C . ASN A 1 88 ? 8.238 -7.178 -9.566 1.00 59.50 88 ASN A C 1
ATOM 739 O O . ASN A 1 88 ? 8.889 -6.826 -8.587 1.00 59.50 88 ASN A O 1
ATOM 743 N N . ASN A 1 89 ? 7.308 -6.380 -10.090 1.00 71.88 89 ASN A N 1
ATOM 744 C CA . ASN A 1 89 ? 6.962 -5.049 -9.578 1.00 71.88 89 ASN A CA 1
ATOM 745 C C . ASN A 1 89 ? 5.911 -5.090 -8.439 1.00 71.88 89 ASN A C 1
ATOM 747 O O . ASN A 1 89 ? 5.193 -4.110 -8.220 1.00 71.88 89 ASN A O 1
ATOM 751 N N . TYR A 1 90 ? 5.800 -6.204 -7.702 1.00 74.56 90 TYR A N 1
ATOM 752 C CA . TYR A 1 90 ? 4.776 -6.383 -6.659 1.00 74.56 90 TYR A CA 1
ATOM 753 C C . TYR A 1 90 ? 4.860 -5.339 -5.545 1.00 74.56 90 TYR A C 1
ATOM 755 O O . TYR A 1 90 ? 3.845 -5.009 -4.940 1.00 74.56 90 TYR A O 1
ATOM 763 N N . THR A 1 91 ? 6.035 -4.753 -5.317 1.00 77.56 91 THR A N 1
ATOM 764 C CA . THR A 1 91 ? 6.200 -3.605 -4.418 1.00 77.56 91 THR A CA 1
ATOM 765 C C . THR A 1 91 ? 5.383 -2.397 -4.886 1.00 77.56 91 THR A C 1
ATOM 767 O O . THR A 1 91 ? 4.701 -1.769 -4.078 1.00 77.56 91 THR A O 1
ATOM 770 N N . ALA A 1 92 ? 5.383 -2.096 -6.190 1.00 82.25 92 ALA A N 1
ATOM 771 C CA . ALA A 1 92 ? 4.569 -1.024 -6.763 1.00 82.25 92 ALA A CA 1
ATOM 772 C C . ALA A 1 92 ? 3.067 -1.346 -6.644 1.00 82.25 92 ALA A C 1
ATOM 774 O O . ALA A 1 92 ? 2.293 -0.505 -6.189 1.00 82.25 92 ALA A O 1
ATOM 775 N N . LEU A 1 93 ? 2.662 -2.587 -6.946 1.00 83.94 93 LEU A N 1
ATOM 776 C CA . LEU A 1 93 ? 1.279 -3.061 -6.754 1.00 83.94 93 LEU A CA 1
ATOM 777 C C . LEU A 1 93 ? 0.813 -2.956 -5.301 1.00 83.94 93 LEU A C 1
ATOM 779 O O . LEU A 1 93 ? -0.314 -2.541 -5.037 1.00 83.94 93 LEU A O 1
ATOM 783 N N . PHE A 1 94 ? 1.671 -3.308 -4.349 1.00 82.88 94 PHE A N 1
ATOM 784 C CA . PHE A 1 94 ? 1.358 -3.217 -2.931 1.00 82.88 94 PHE A CA 1
ATOM 785 C C . PHE A 1 94 ? 1.145 -1.761 -2.495 1.00 82.88 94 PHE A C 1
ATOM 787 O O . PHE A 1 94 ? 0.145 -1.444 -1.851 1.00 82.88 94 PHE A O 1
ATOM 794 N N . ILE A 1 95 ? 2.032 -0.853 -2.915 1.00 82.88 95 ILE A N 1
ATOM 795 C CA . ILE A 1 95 ? 1.911 0.588 -2.645 1.00 82.88 95 ILE A CA 1
ATOM 796 C C . ILE A 1 95 ? 0.643 1.165 -3.291 1.00 82.88 95 ILE A C 1
ATOM 798 O O . ILE A 1 95 ? -0.053 1.968 -2.668 1.00 82.88 95 ILE A O 1
ATOM 802 N N . LEU A 1 96 ? 0.297 0.719 -4.503 1.00 86.88 96 LEU A N 1
ATOM 803 C CA . LEU A 1 96 ? -0.955 1.074 -5.170 1.00 86.88 96 LEU A CA 1
ATOM 804 C C . LEU A 1 96 ? -2.171 0.660 -4.333 1.00 86.88 96 LEU A C 1
ATOM 806 O O . LEU A 1 96 ? -3.054 1.481 -4.086 1.00 86.88 96 LEU A O 1
ATOM 810 N N . CYS A 1 97 ? -2.199 -0.583 -3.844 1.00 83.81 97 CYS A N 1
ATOM 811 C CA . CYS A 1 97 ? -3.286 -1.080 -3.000 1.00 83.81 97 CYS A CA 1
ATOM 812 C C . CYS A 1 97 ? -3.414 -0.274 -1.697 1.00 83.81 97 CYS A C 1
A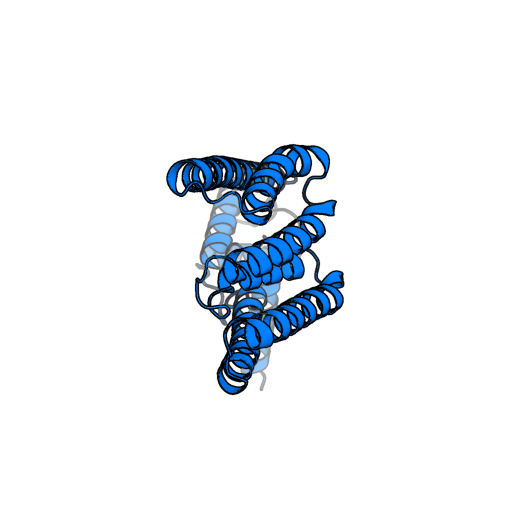TOM 814 O O . CYS A 1 97 ? -4.528 0.036 -1.269 1.00 83.81 97 CYS A O 1
ATOM 816 N N . ILE A 1 98 ? -2.293 0.133 -1.091 1.00 79.06 98 ILE A N 1
ATOM 817 C CA . ILE A 1 98 ? -2.288 1.032 0.072 1.00 79.06 98 ILE A CA 1
ATOM 818 C C . ILE A 1 98 ? -2.888 2.395 -0.292 1.00 79.06 98 ILE A C 1
ATOM 820 O O . ILE A 1 98 ? -3.750 2.890 0.433 1.00 79.06 98 ILE A O 1
ATOM 824 N N . ALA A 1 99 ? -2.483 2.999 -1.414 1.00 80.69 99 ALA A N 1
ATOM 825 C CA . ALA A 1 99 ? -3.005 4.294 -1.853 1.00 80.69 99 ALA A CA 1
ATOM 826 C C . ALA A 1 99 ? -4.530 4.256 -2.059 1.00 80.69 99 ALA A C 1
ATOM 828 O O . ALA A 1 99 ? -5.243 5.142 -1.579 1.00 80.69 99 ALA A O 1
ATOM 829 N N . ILE A 1 100 ? -5.029 3.192 -2.696 1.00 81.81 100 ILE A N 1
ATOM 830 C CA . ILE A 1 100 ? -6.462 2.939 -2.903 1.00 81.81 100 ILE A CA 1
ATOM 831 C C . ILE A 1 100 ? -7.184 2.749 -1.564 1.00 81.81 100 ILE A C 1
ATOM 833 O O . ILE A 1 100 ? -8.259 3.308 -1.360 1.00 81.81 100 ILE A O 1
ATOM 837 N N . SER A 1 101 ? -6.579 2.019 -0.626 1.00 75.81 101 SER A N 1
ATOM 838 C CA . SER A 1 101 ? -7.159 1.783 0.702 1.00 75.81 101 SER A CA 1
ATOM 839 C C . SER A 1 101 ? -7.217 3.053 1.556 1.00 75.81 101 SER A C 1
ATOM 841 O O . SER A 1 101 ? -8.155 3.244 2.327 1.00 75.81 101 SER A O 1
ATOM 843 N N . ILE A 1 102 ? -6.236 3.952 1.414 1.00 74.12 102 ILE A N 1
ATOM 844 C CA . ILE A 1 102 ? -6.227 5.255 2.094 1.00 74.12 102 ILE A CA 1
ATOM 845 C C . ILE A 1 102 ? -7.312 6.174 1.523 1.00 74.12 102 ILE A C 1
ATOM 847 O O . ILE A 1 102 ? -7.964 6.883 2.291 1.00 74.12 102 ILE A O 1
ATOM 851 N N . GLN A 1 103 ? -7.492 6.183 0.199 1.00 78.81 103 GLN A N 1
ATOM 852 C CA . GLN A 1 103 ? -8.446 7.052 -0.486 1.00 78.81 103 GLN A CA 1
ATOM 853 C C . GLN A 1 103 ? -9.188 6.285 -1.600 1.00 78.81 103 GLN A C 1
ATOM 855 O O . GLN A 1 103 ? -8.811 6.362 -2.768 1.00 78.81 103 GLN A O 1
ATOM 860 N N . PRO A 1 104 ? -10.317 5.620 -1.299 1.00 78.19 104 PRO A N 1
ATOM 861 C CA . PRO A 1 104 ? -11.032 4.793 -2.281 1.00 78.19 104 PRO A CA 1
ATOM 862 C C . PRO A 1 104 ? -11.506 5.554 -3.527 1.00 78.19 104 PRO A C 1
ATOM 864 O O . PRO A 1 104 ? -11.629 4.977 -4.605 1.00 78.19 104 PRO A O 1
ATOM 867 N N . LYS A 1 105 ? -11.720 6.875 -3.415 1.00 80.38 105 LYS A N 1
ATOM 868 C CA . LYS A 1 105 ? -12.136 7.741 -4.534 1.00 80.38 105 LYS A CA 1
ATOM 869 C C . LYS A 1 105 ? -11.126 7.779 -5.686 1.00 80.38 105 LYS A C 1
ATOM 871 O O . LYS A 1 105 ? -11.526 8.042 -6.814 1.00 80.38 105 LYS A O 1
ATOM 876 N N . ILE A 1 106 ? -9.841 7.519 -5.424 1.00 81.62 106 ILE A N 1
ATOM 877 C CA . ILE A 1 106 ? -8.801 7.499 -6.465 1.00 81.62 106 ILE A CA 1
ATOM 878 C C . ILE A 1 106 ? -8.602 6.111 -7.083 1.00 81.62 106 ILE A C 1
ATOM 880 O O . ILE A 1 106 ? -7.725 5.957 -7.922 1.00 81.62 106 ILE A O 1
ATOM 884 N N . ARG A 1 107 ? -9.400 5.100 -6.711 1.00 83.94 107 ARG A N 1
ATOM 885 C CA . ARG A 1 107 ? -9.234 3.713 -7.175 1.00 83.94 107 ARG A CA 1
ATOM 886 C C . ARG A 1 107 ? -9.119 3.597 -8.690 1.00 83.94 107 ARG A C 1
ATOM 888 O O . ARG A 1 107 ? -8.140 3.063 -9.196 1.00 83.94 107 ARG A O 1
ATOM 895 N N . PHE A 1 108 ? -10.123 4.096 -9.402 1.00 86.06 108 PHE A N 1
ATOM 896 C CA . PHE A 1 108 ? -10.160 4.016 -10.855 1.00 86.06 108 PHE A CA 1
ATOM 897 C C . PHE A 1 108 ? -8.972 4.740 -11.514 1.00 86.06 108 PHE A C 1
ATOM 899 O O . PHE A 1 108 ? -8.232 4.077 -12.241 1.00 86.06 108 PHE A O 1
ATOM 906 N N . PRO A 1 109 ? -8.698 6.034 -11.231 1.00 84.69 109 PRO A N 1
ATOM 907 C CA . PRO A 1 109 ? -7.557 6.710 -11.847 1.00 84.69 109 PRO A CA 1
ATOM 908 C C . PRO A 1 109 ? -6.210 6.078 -11.464 1.00 84.69 109 PRO A C 1
ATOM 910 O O . PRO A 1 109 ? -5.326 5.989 -12.309 1.00 84.69 109 PRO A O 1
ATOM 913 N N . ALA A 1 110 ? -6.057 5.576 -10.236 1.00 84.88 110 ALA A N 1
ATOM 914 C CA . ALA A 1 110 ? -4.854 4.884 -9.779 1.00 84.88 110 ALA A CA 1
ATOM 915 C C . ALA A 1 110 ? -4.563 3.607 -10.584 1.00 84.88 110 ALA A C 1
ATOM 917 O O . ALA A 1 110 ? -3.443 3.409 -11.056 1.00 84.88 110 ALA A O 1
ATOM 918 N N . LEU A 1 111 ? -5.580 2.760 -10.772 1.00 89.75 111 LEU A N 1
ATOM 919 C CA . LEU A 1 111 ? -5.470 1.538 -11.569 1.00 89.75 111 LEU A CA 1
ATOM 920 C C . LEU A 1 111 ? -5.167 1.854 -13.036 1.00 89.75 111 LEU A C 1
ATOM 922 O O . LEU A 1 111 ? -4.293 1.222 -13.624 1.00 89.75 111 LEU A O 1
ATOM 926 N N . VAL A 1 112 ? -5.841 2.857 -13.608 1.00 89.19 112 VAL A N 1
ATOM 927 C CA . VAL A 1 112 ? -5.596 3.309 -14.985 1.00 89.19 112 VAL A CA 1
ATOM 928 C C . VAL A 1 112 ? -4.144 3.756 -15.157 1.00 89.19 112 VAL A C 1
ATOM 930 O O . VAL A 1 112 ? -3.467 3.270 -16.059 1.00 89.19 112 VAL A O 1
ATOM 933 N N . ILE A 1 113 ? -3.633 4.613 -14.267 1.00 87.56 113 ILE A N 1
ATOM 934 C CA . ILE A 1 113 ? -2.238 5.078 -14.307 1.00 87.56 113 ILE A CA 1
ATOM 935 C C . ILE A 1 113 ? -1.268 3.896 -14.232 1.00 87.56 113 ILE A C 1
ATOM 937 O O . ILE A 1 113 ? -0.328 3.824 -15.025 1.00 87.56 113 ILE A O 1
ATOM 941 N N . TYR A 1 114 ? -1.503 2.953 -13.317 1.00 88.88 114 TYR A N 1
ATOM 942 C CA . TYR A 1 114 ? -0.650 1.779 -13.162 1.00 88.88 114 TYR A CA 1
ATOM 943 C C . TYR A 1 114 ? -0.633 0.916 -14.433 1.00 88.88 114 TYR A C 1
ATOM 945 O O . TYR A 1 114 ? 0.437 0.660 -14.982 1.00 88.88 114 TYR A O 1
ATOM 953 N N . PHE A 1 115 ? -1.798 0.523 -14.957 1.00 89.31 115 PHE A N 1
ATOM 954 C CA . PHE A 1 115 ? -1.869 -0.340 -16.141 1.00 89.31 115 PHE A CA 1
ATOM 955 C C . PHE A 1 115 ? -1.374 0.345 -17.419 1.00 89.31 115 PHE A C 1
ATOM 957 O O . PHE A 1 115 ? -0.727 -0.313 -18.236 1.00 89.31 115 PHE A O 1
ATOM 964 N N . ILE A 1 116 ? -1.598 1.654 -17.585 1.00 89.56 116 ILE A N 1
ATOM 965 C CA . ILE A 1 116 ? -0.994 2.424 -18.683 1.00 89.56 116 ILE A CA 1
ATOM 966 C C . ILE A 1 116 ? 0.530 2.391 -18.563 1.00 89.56 116 ILE A C 1
ATOM 968 O O . ILE A 1 116 ? 1.207 2.115 -19.550 1.00 89.56 116 ILE A O 1
ATOM 972 N N . SER A 1 117 ? 1.069 2.605 -17.361 1.00 86.62 117 SER A N 1
ATOM 973 C CA . SER A 1 117 ? 2.517 2.604 -17.126 1.00 86.62 117 SER A CA 1
ATOM 974 C C . SER A 1 117 ? 3.135 1.229 -17.403 1.00 86.62 117 SER A C 1
ATOM 976 O O . SER A 1 117 ? 4.122 1.140 -18.128 1.00 86.62 117 SER A O 1
ATOM 978 N N . VAL A 1 118 ? 2.517 0.145 -16.917 1.00 86.00 118 VAL A N 1
ATOM 979 C CA . VAL A 1 118 ? 2.939 -1.242 -17.199 1.00 86.00 118 VAL A CA 1
ATOM 980 C C . VAL A 1 118 ? 2.920 -1.528 -18.703 1.00 86.00 118 VAL A C 1
ATOM 982 O O . VAL A 1 118 ? 3.831 -2.160 -19.234 1.00 86.00 118 VAL A O 1
ATOM 985 N N . THR A 1 119 ? 1.899 -1.041 -19.408 1.00 88.25 119 THR A N 1
ATOM 986 C CA . THR A 1 119 ? 1.750 -1.238 -20.855 1.00 88.25 119 THR A CA 1
ATOM 987 C C . THR A 1 119 ? 2.794 -0.454 -21.646 1.00 88.25 119 THR A C 1
ATOM 989 O O . THR A 1 119 ? 3.449 -1.017 -22.520 1.00 88.25 119 THR A O 1
ATOM 992 N N . ALA A 1 120 ? 3.005 0.822 -21.317 1.00 84.94 120 ALA A N 1
ATOM 993 C CA . ALA A 1 120 ? 4.041 1.648 -21.935 1.00 84.94 120 ALA A CA 1
ATOM 994 C C . ALA A 1 120 ? 5.429 1.020 -21.753 1.00 84.94 120 ALA A C 1
ATOM 996 O O . ALA A 1 120 ? 6.217 0.939 -22.693 1.00 84.94 120 ALA A O 1
ATOM 997 N N . LEU A 1 121 ? 5.695 0.511 -20.553 1.00 79.44 121 LEU A N 1
ATOM 998 C CA . LEU A 1 121 ? 6.938 -0.156 -20.214 1.00 79.44 121 LEU A CA 1
ATOM 999 C C . LEU A 1 121 ? 7.146 -1.454 -21.003 1.00 79.44 121 LEU A C 1
ATOM 1001 O O . LEU A 1 121 ? 8.231 -1.673 -21.539 1.00 79.44 121 LEU A O 1
ATOM 1005 N N . PHE A 1 122 ? 6.099 -2.272 -21.146 1.00 83.50 122 PHE A N 1
ATOM 1006 C CA . PHE A 1 122 ? 6.136 -3.452 -22.007 1.00 83.50 122 PHE A CA 1
ATOM 1007 C C . PHE A 1 122 ? 6.525 -3.089 -23.442 1.00 83.50 122 PHE A C 1
ATOM 1009 O O . PHE A 1 122 ? 7.397 -3.738 -24.004 1.00 83.50 122 PHE A O 1
ATOM 1016 N N . PHE A 1 123 ? 5.948 -2.036 -24.030 1.00 82.06 123 PHE A N 1
ATOM 1017 C CA . PHE A 1 123 ? 6.315 -1.623 -25.389 1.00 82.06 123 PHE A CA 1
ATOM 1018 C C . PHE A 1 123 ? 7.762 -1.124 -25.490 1.00 82.06 123 PHE A C 1
ATOM 1020 O O . PHE A 1 123 ? 8.461 -1.480 -26.438 1.00 82.06 123 PHE A O 1
ATOM 1027 N N . ILE A 1 124 ? 8.239 -0.356 -24.504 1.00 77.44 124 ILE A N 1
ATOM 1028 C CA . ILE A 1 124 ? 9.636 0.102 -24.456 1.00 77.44 124 ILE A CA 1
ATOM 1029 C C . ILE A 1 124 ? 10.593 -1.094 -24.411 1.00 77.44 124 ILE A C 1
ATOM 1031 O O . ILE A 1 124 ? 11.573 -1.121 -25.153 1.00 77.44 124 ILE A O 1
ATOM 1035 N N . GLN A 1 125 ? 10.314 -2.088 -23.569 1.00 75.06 125 GLN A N 1
ATOM 1036 C CA . GLN A 1 125 ? 11.198 -3.240 -23.402 1.00 75.06 125 GLN A CA 1
ATOM 1037 C C . GLN A 1 125 ? 11.049 -4.291 -24.493 1.00 75.06 125 GLN A C 1
ATOM 1039 O O . GLN A 1 125 ? 12.043 -4.876 -24.905 1.00 75.06 125 GLN A O 1
ATOM 1044 N N . ARG A 1 126 ? 9.848 -4.491 -25.037 1.00 77.38 126 ARG A N 1
ATOM 1045 C CA . ARG A 1 126 ? 9.641 -5.324 -26.225 1.00 77.38 126 ARG A CA 1
ATOM 1046 C C . ARG A 1 126 ? 10.492 -4.828 -27.390 1.00 77.38 126 ARG A C 1
ATOM 1048 O O . ARG A 1 126 ? 11.110 -5.638 -28.069 1.00 77.38 126 ARG A O 1
ATOM 1055 N N . ASN A 1 127 ? 10.569 -3.511 -27.573 1.00 71.25 127 ASN A N 1
ATOM 1056 C CA . ASN A 1 127 ? 11.378 -2.901 -28.627 1.00 71.25 127 ASN A CA 1
ATOM 1057 C C . ASN A 1 127 ? 12.892 -2.971 -28.356 1.00 71.25 127 ASN A C 1
ATOM 1059 O O . ASN A 1 127 ? 13.664 -2.948 -29.309 1.00 71.25 127 ASN A O 1
ATOM 1063 N N . LYS A 1 128 ? 13.327 -3.032 -27.088 1.00 69.94 128 LYS A N 1
ATOM 1064 C CA . LYS A 1 128 ? 14.753 -3.039 -26.707 1.00 69.94 128 LYS A CA 1
ATOM 1065 C C . LYS A 1 128 ? 15.348 -4.435 -26.506 1.00 69.94 128 LYS A C 1
ATOM 1067 O O . LYS A 1 128 ? 16.499 -4.653 -26.856 1.00 69.94 128 LYS A O 1
ATOM 1072 N N . GLU A 1 129 ? 14.585 -5.352 -25.922 1.00 69.44 129 GLU A N 1
ATOM 1073 C CA . GLU A 1 129 ? 15.070 -6.640 -25.400 1.00 69.44 129 GLU A CA 1
ATOM 1074 C C . GLU A 1 129 ? 14.242 -7.836 -25.904 1.00 69.44 129 GLU A C 1
ATOM 1076 O O . GLU A 1 129 ? 14.519 -8.975 -25.544 1.00 69.44 129 GLU A O 1
ATOM 1081 N N . GLY A 1 130 ? 13.230 -7.607 -26.751 1.00 66.81 130 GLY A N 1
ATOM 1082 C CA . GLY A 1 130 ? 12.449 -8.686 -27.364 1.00 66.81 130 GLY A CA 1
ATOM 1083 C C . GLY A 1 130 ? 11.451 -9.371 -26.426 1.00 66.81 130 GLY A C 1
ATOM 1084 O O . GLY A 1 130 ? 11.055 -10.502 -26.691 1.00 66.81 130 GLY A O 1
ATOM 1085 N N . TYR A 1 131 ? 11.027 -8.704 -25.345 1.00 71.88 131 TYR A N 1
ATOM 1086 C CA . TYR A 1 131 ? 10.070 -9.262 -24.382 1.00 71.88 131 TYR A CA 1
ATOM 1087 C C . TYR A 1 131 ? 8.811 -9.845 -25.030 1.00 71.88 131 TYR A C 1
ATOM 1089 O O . TYR A 1 131 ? 8.150 -9.222 -25.869 1.00 71.88 131 TYR A O 1
ATOM 1097 N N . GLU A 1 132 ? 8.439 -11.033 -24.561 1.00 81.06 132 GLU A N 1
ATOM 1098 C CA . GLU A 1 132 ? 7.336 -11.794 -25.122 1.00 81.06 132 GLU A CA 1
ATOM 1099 C C . GLU A 1 132 ? 5.964 -11.335 -24.618 1.00 81.06 132 GLU A C 1
ATOM 1101 O O . GLU A 1 132 ? 5.742 -11.082 -23.430 1.00 81.06 132 GLU A O 1
ATOM 1106 N N . LEU A 1 133 ? 4.994 -11.301 -25.537 1.00 82.44 133 LEU A N 1
ATOM 1107 C CA . LEU A 1 133 ? 3.616 -10.904 -25.242 1.00 82.44 133 LEU A CA 1
ATOM 1108 C C . LEU A 1 133 ? 2.967 -11.800 -24.177 1.00 82.44 133 LEU A C 1
ATOM 1110 O O . LEU A 1 133 ? 2.213 -11.311 -23.338 1.00 82.44 133 LEU A O 1
ATOM 1114 N N . HIS A 1 134 ? 3.267 -13.101 -24.184 1.00 78.81 134 HIS A N 1
ATOM 1115 C CA . HIS A 1 134 ? 2.651 -14.050 -23.261 1.00 78.81 134 HIS A CA 1
ATOM 1116 C C . HIS A 1 134 ? 3.041 -13.766 -21.794 1.00 78.81 134 HIS A C 1
ATOM 1118 O O . HIS A 1 134 ? 2.191 -13.847 -20.908 1.00 78.81 134 HIS A O 1
ATOM 1124 N N . LEU A 1 135 ? 4.283 -13.337 -21.533 1.00 77.06 135 LEU A N 1
ATOM 1125 C CA . LEU A 1 135 ? 4.744 -12.956 -20.193 1.00 77.06 135 LEU A CA 1
ATOM 1126 C C . LEU A 1 135 ? 4.062 -11.675 -19.693 1.00 77.06 135 LEU A C 1
ATOM 1128 O O . LEU A 1 135 ? 3.701 -11.578 -18.519 1.00 77.06 135 LEU A O 1
ATOM 1132 N N . TYR A 1 136 ? 3.808 -10.720 -20.592 1.00 83.19 136 TYR A N 1
ATOM 1133 C CA . TYR A 1 136 ? 3.017 -9.527 -20.284 1.00 83.19 136 TYR A CA 1
ATOM 1134 C C . TYR A 1 136 ? 1.574 -9.875 -19.903 1.00 83.19 136 TYR A C 1
ATOM 1136 O O . TYR A 1 136 ? 1.075 -9.380 -18.893 1.00 83.19 136 TYR A O 1
ATOM 1144 N N . LEU A 1 137 ? 0.925 -10.780 -20.639 1.00 84.25 137 LEU A N 1
ATOM 1145 C CA . LEU A 1 137 ? -0.428 -11.237 -20.308 1.00 84.25 137 LEU A CA 1
ATOM 1146 C C . LEU A 1 137 ? -0.478 -11.958 -18.952 1.00 84.25 137 LEU A C 1
ATOM 1148 O O . LEU A 1 137 ? -1.371 -11.685 -18.147 1.00 84.25 137 LEU A O 1
ATOM 1152 N N . ILE A 1 138 ? 0.508 -12.817 -18.659 1.00 80.38 138 ILE A N 1
ATOM 1153 C CA . ILE A 1 138 ? 0.648 -13.464 -17.342 1.00 80.38 138 ILE A CA 1
ATOM 1154 C C . ILE A 1 138 ? 0.780 -12.408 -16.241 1.00 80.38 138 ILE A C 1
ATOM 1156 O O . ILE A 1 138 ? 0.162 -12.536 -15.183 1.00 80.38 138 ILE A O 1
ATOM 1160 N N . HIS A 1 139 ? 1.557 -11.353 -16.475 1.00 84.25 139 HIS A N 1
ATOM 1161 C CA . HIS A 1 139 ? 1.715 -10.273 -15.512 1.00 84.25 139 HIS A CA 1
ATOM 1162 C C . HIS A 1 139 ? 0.416 -9.505 -15.269 1.00 84.25 139 HIS A C 1
ATOM 1164 O O . HIS A 1 139 ? 0.053 -9.314 -14.112 1.00 84.25 139 HIS A O 1
ATOM 1170 N N . LEU A 1 140 ? -0.326 -9.137 -16.318 1.00 87.12 140 LEU A N 1
ATOM 1171 C CA . LEU A 1 140 ? -1.634 -8.495 -16.156 1.00 87.12 140 LEU A CA 1
ATOM 1172 C C . LEU A 1 140 ? -2.585 -9.355 -15.315 1.00 87.12 140 LEU A C 1
ATOM 1174 O O . LEU A 1 140 ? -3.204 -8.848 -14.378 1.00 87.12 140 LEU A O 1
ATOM 1178 N N . ALA A 1 141 ? -2.652 -10.659 -15.600 1.00 85.12 141 ALA A N 1
ATOM 1179 C CA . ALA A 1 141 ? -3.476 -11.594 -14.840 1.00 85.12 141 ALA A CA 1
ATOM 1180 C C . ALA A 1 141 ? -3.051 -11.663 -13.361 1.00 85.12 141 ALA A C 1
ATOM 1182 O O . ALA A 1 141 ? -3.896 -11.581 -12.468 1.00 85.12 141 ALA A O 1
ATOM 1183 N N . ARG A 1 142 ? -1.742 -11.744 -13.087 1.00 82.94 142 ARG A N 1
ATOM 1184 C CA . ARG A 1 142 ? -1.197 -11.744 -11.720 1.00 82.94 142 ARG A CA 1
ATOM 1185 C C . ARG A 1 142 ? -1.460 -10.434 -10.984 1.00 82.94 142 ARG A C 1
ATOM 1187 O O . ARG A 1 142 ? -1.790 -10.479 -9.805 1.00 82.94 142 ARG A O 1
ATOM 1194 N N . SER A 1 143 ? -1.366 -9.291 -11.658 1.00 86.88 143 SER A N 1
ATOM 1195 C CA . SER A 1 143 ? -1.648 -7.973 -11.081 1.00 86.88 143 SER A CA 1
ATOM 1196 C C . SER A 1 143 ? -3.111 -7.843 -10.664 1.00 86.88 143 SER A C 1
ATOM 1198 O O . SER A 1 143 ? -3.392 -7.433 -9.539 1.00 86.88 143 SER A O 1
ATOM 1200 N N . VAL A 1 144 ? -4.046 -8.263 -11.525 1.00 88.19 144 VAL A N 1
ATOM 1201 C CA . VAL A 1 144 ? -5.483 -8.292 -11.200 1.00 88.19 144 VAL A CA 1
ATOM 1202 C C . VAL A 1 144 ? -5.759 -9.233 -10.026 1.00 88.19 144 VAL A C 1
ATOM 1204 O O . VAL A 1 144 ? -6.451 -8.849 -9.083 1.00 88.19 144 VAL A O 1
ATOM 1207 N N . TRP A 1 145 ? -5.182 -10.437 -10.046 1.00 88.19 145 TRP A N 1
ATOM 1208 C CA . TRP A 1 145 ? -5.325 -11.408 -8.960 1.00 88.19 145 TRP A CA 1
ATOM 1209 C C . TRP A 1 145 ? -4.774 -10.881 -7.627 1.00 88.19 145 TRP A C 1
ATOM 1211 O O . TRP A 1 145 ? -5.449 -10.971 -6.603 1.00 88.19 145 TRP A O 1
ATOM 1221 N N . TYR A 1 146 ? -3.591 -10.262 -7.643 1.00 86.69 146 TYR A N 1
ATOM 1222 C CA . TYR A 1 146 ? -2.957 -9.670 -6.466 1.00 86.69 146 TYR A CA 1
ATOM 1223 C C . TYR A 1 146 ? -3.808 -8.549 -5.863 1.00 86.69 146 TYR A C 1
ATOM 1225 O O . TYR A 1 146 ? -4.069 -8.558 -4.662 1.00 86.69 146 TYR A O 1
ATOM 1233 N N . ILE A 1 147 ? -4.279 -7.611 -6.694 1.00 86.69 147 ILE A N 1
ATOM 1234 C CA . ILE A 1 147 ? -5.171 -6.530 -6.252 1.00 86.69 147 ILE A CA 1
ATOM 1235 C C . ILE A 1 147 ? -6.435 -7.125 -5.627 1.00 86.69 147 ILE A C 1
ATOM 1237 O O . ILE A 1 147 ? -6.820 -6.712 -4.537 1.00 86.69 147 ILE A O 1
ATOM 1241 N N . GLY A 1 148 ? -7.035 -8.136 -6.264 1.00 82.25 148 GLY A N 1
ATOM 1242 C CA . GLY A 1 148 ? -8.203 -8.836 -5.732 1.00 82.25 148 GLY A CA 1
ATOM 1243 C C . GLY A 1 148 ? -7.959 -9.447 -4.349 1.00 82.25 148 GLY A C 1
ATOM 1244 O O . GLY A 1 148 ? -8.775 -9.259 -3.451 1.00 82.25 148 GLY A O 1
ATOM 1245 N N . ILE A 1 149 ? -6.821 -10.120 -4.143 1.00 82.69 149 ILE A N 1
ATOM 1246 C CA . ILE A 1 149 ? -6.452 -10.704 -2.843 1.00 82.69 149 ILE A CA 1
ATOM 1247 C C . ILE A 1 149 ? -6.224 -9.630 -1.786 1.00 82.69 149 ILE A C 1
ATOM 1249 O O . ILE A 1 149 ? -6.721 -9.766 -0.670 1.00 82.69 149 ILE A O 1
ATOM 1253 N N . VAL A 1 150 ? -5.467 -8.579 -2.104 1.00 82.56 150 VAL A N 1
ATOM 1254 C CA . VAL A 1 150 ? -5.169 -7.520 -1.134 1.00 82.56 150 VAL A CA 1
ATOM 1255 C C . VAL A 1 150 ? -6.442 -6.775 -0.761 1.00 82.56 150 VAL A C 1
ATOM 1257 O O . VAL A 1 150 ? -6.684 -6.535 0.416 1.00 82.56 150 VAL A O 1
ATOM 1260 N N . GLU A 1 151 ? -7.299 -6.458 -1.726 1.00 76.12 151 GLU A N 1
ATOM 1261 C CA . GLU A 1 151 ? -8.589 -5.838 -1.442 1.00 76.12 151 GLU A CA 1
ATOM 1262 C C . GLU A 1 151 ? -9.506 -6.749 -0.639 1.00 76.12 151 GLU A C 1
ATOM 1264 O O . GLU A 1 151 ? -10.164 -6.268 0.280 1.00 76.12 151 GLU A O 1
ATOM 1269 N N . TYR A 1 152 ? -9.537 -8.045 -0.940 1.00 75.12 152 TYR A N 1
ATOM 1270 C CA . TYR A 1 152 ? -10.256 -9.013 -0.125 1.00 75.12 152 TYR A CA 1
ATOM 1271 C C . TYR A 1 152 ? -9.714 -9.019 1.311 1.00 75.12 152 TYR A C 1
ATOM 1273 O O . TYR A 1 152 ? -10.482 -8.853 2.247 1.00 75.12 152 TYR A O 1
ATOM 1281 N N . ALA A 1 153 ? -8.396 -9.097 1.503 1.00 74.38 153 ALA A N 1
ATOM 1282 C CA . ALA A 1 153 ? -7.768 -9.133 2.824 1.00 74.38 153 ALA A CA 1
ATOM 1283 C C . ALA A 1 153 ? -7.897 -7.818 3.619 1.00 74.38 153 ALA A C 1
ATOM 1285 O O . ALA A 1 153 ? -7.942 -7.844 4.848 1.00 74.38 153 ALA A O 1
ATOM 1286 N N . LEU A 1 154 ? -7.920 -6.665 2.943 1.00 71.12 154 LEU A N 1
ATOM 1287 C CA . LEU A 1 154 ? -8.029 -5.350 3.582 1.00 71.12 154 LEU A CA 1
ATOM 1288 C C . LEU A 1 154 ? -9.482 -4.942 3.853 1.00 71.12 154 LEU A C 1
ATOM 1290 O O . LEU A 1 154 ? -9.747 -4.297 4.870 1.00 71.12 154 LEU A O 1
ATOM 1294 N N . ASN A 1 155 ? -10.421 -5.296 2.969 1.00 63.75 155 ASN A N 1
ATOM 1295 C CA . ASN A 1 155 ? -11.841 -4.969 3.140 1.00 63.75 155 ASN A CA 1
ATOM 1296 C C . ASN A 1 155 ? -12.571 -6.007 3.987 1.00 63.75 155 ASN A C 1
ATOM 1298 O O . ASN A 1 155 ? -13.434 -5.654 4.796 1.00 63.75 155 ASN A O 1
ATOM 1302 N N . ASP A 1 156 ? -12.217 -7.278 3.835 1.00 54.12 156 ASP A N 1
ATOM 1303 C CA . ASP A 1 156 ? -12.696 -8.324 4.711 1.00 54.12 156 ASP A CA 1
ATOM 1304 C C . ASP A 1 156 ? -11.755 -8.359 5.915 1.00 54.12 156 ASP A C 1
ATOM 1306 O O . ASP A 1 156 ? -10.715 -9.013 5.913 1.00 54.12 156 ASP A O 1
ATOM 1310 N N . LYS A 1 157 ? -12.092 -7.586 6.956 1.00 53.81 157 LYS A N 1
ATOM 1311 C CA . LYS A 1 157 ? -11.460 -7.667 8.282 1.00 53.81 157 LYS A CA 1
ATOM 1312 C C . LYS A 1 157 ? -11.694 -9.070 8.863 1.00 53.81 157 LYS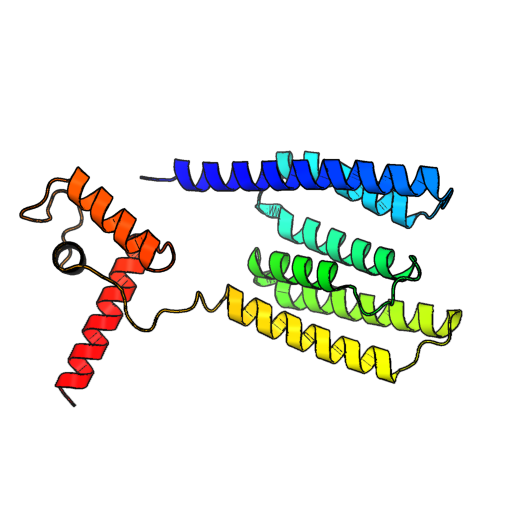 A C 1
ATOM 1314 O O . LYS A 1 157 ? -12.448 -9.125 9.825 1.00 53.81 157 LYS A O 1
ATOM 1319 N N . PHE A 1 158 ? -11.170 -10.158 8.268 1.00 49.06 158 PHE A N 1
ATOM 1320 C CA . PHE A 1 158 ? -11.461 -11.573 8.570 1.00 49.06 158 PHE A CA 1
ATOM 1321 C C . PHE A 1 158 ? -12.683 -11.663 9.469 1.00 49.06 158 PHE A C 1
ATOM 1323 O O . PHE A 1 158 ? -12.505 -11.818 10.682 1.00 49.06 158 PHE A O 1
ATOM 1330 N N . ARG A 1 159 ? -13.877 -11.322 8.939 1.00 47.25 159 ARG A N 1
ATOM 1331 C CA . ARG A 1 159 ? -15.039 -11.074 9.800 1.00 47.25 159 ARG A CA 1
ATOM 1332 C C . ARG A 1 159 ? -15.286 -12.386 10.514 1.00 47.25 159 ARG A C 1
ATOM 1334 O O . ARG A 1 159 ? -15.839 -13.317 9.929 1.00 47.25 159 ARG A O 1
ATOM 1341 N N . ARG A 1 160 ? -14.78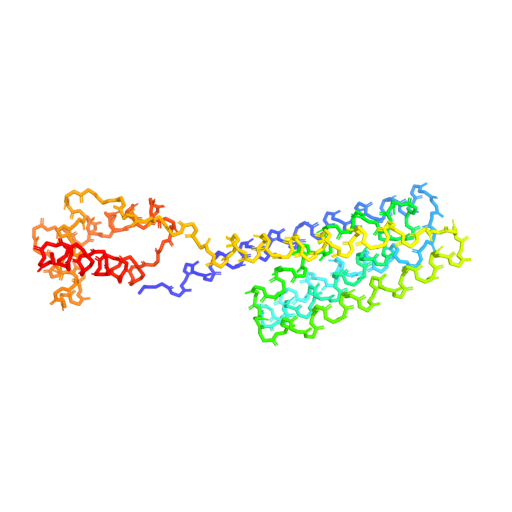4 -12.508 11.746 1.00 54.41 160 ARG A N 1
ATOM 1342 C CA . ARG A 1 160 ? -14.942 -13.726 12.524 1.00 54.41 160 ARG A CA 1
ATOM 1343 C C . ARG A 1 160 ? -16.443 -13.889 12.626 1.00 54.41 160 ARG A C 1
ATOM 1345 O O . ARG A 1 160 ? -17.124 -12.997 13.121 1.00 54.41 160 ARG A O 1
ATOM 1352 N N . LYS A 1 161 ? -16.951 -15.001 12.087 1.00 58.53 161 LYS A N 1
ATOM 1353 C CA . LYS A 1 161 ? -18.391 -15.281 12.004 1.00 58.53 161 LYS A CA 1
ATOM 1354 C C . LYS A 1 161 ? -19.073 -15.239 13.377 1.00 58.53 161 LYS A C 1
ATOM 1356 O O . LYS A 1 161 ? -20.288 -15.112 13.426 1.00 58.53 161 LYS A O 1
ATOM 1361 N N . LYS A 1 162 ? -18.289 -15.347 14.456 1.00 74.44 162 LYS A N 1
ATOM 1362 C CA . LYS A 1 162 ? -18.730 -15.343 15.844 1.00 74.44 162 LYS A CA 1
ATOM 1363 C C . LYS A 1 162 ? -17.776 -14.524 16.712 1.00 74.44 162 LYS A C 1
ATOM 1365 O O . LYS A 1 162 ? -16.556 -14.693 16.607 1.00 74.44 162 LYS A O 1
ATOM 1370 N N . LEU A 1 163 ? -18.316 -13.671 17.575 1.00 83.25 163 LEU A N 1
ATOM 1371 C CA . LEU A 1 163 ? -17.542 -12.939 18.567 1.00 83.25 163 LEU A CA 1
ATOM 1372 C C . LEU A 1 163 ? -17.052 -13.877 19.677 1.00 83.25 163 LEU A C 1
ATOM 1374 O O . LEU A 1 163 ? -17.788 -14.701 20.221 1.00 83.25 163 LEU A O 1
ATOM 1378 N N . VAL A 1 164 ? -15.786 -13.719 20.058 1.00 84.94 164 VAL A N 1
ATOM 1379 C CA . VAL A 1 164 ? -15.181 -14.421 21.193 1.00 84.94 164 VAL A CA 1
ATOM 1380 C C . VAL A 1 164 ? -15.305 -13.536 22.430 1.00 84.94 164 VAL A C 1
ATOM 1382 O O . VAL A 1 164 ? -14.485 -12.637 22.649 1.00 84.94 164 VAL A O 1
ATOM 1385 N N . LEU A 1 165 ? -16.352 -13.787 23.215 1.00 87.81 165 LEU A N 1
ATOM 1386 C CA . LEU A 1 165 ? -16.693 -13.048 24.433 1.00 87.81 165 LEU A CA 1
ATOM 1387 C C . LEU A 1 165 ? -16.832 -13.999 25.624 1.00 87.81 165 LEU A C 1
ATOM 1389 O O . LEU A 1 165 ? -17.529 -15.016 25.524 1.00 87.81 165 LEU A O 1
ATOM 1393 N N . TYR A 1 166 ? -16.213 -13.630 26.745 1.00 89.12 166 TYR A N 1
ATOM 1394 C CA . TYR A 1 166 ? -16.449 -14.252 28.050 1.00 89.12 166 TYR A CA 1
ATOM 1395 C C . TYR A 1 166 ? -17.774 -13.764 28.653 1.00 89.12 166 TYR A C 1
ATOM 1397 O O . TYR A 1 166 ? -18.305 -12.738 28.230 1.00 89.12 166 TYR A O 1
ATOM 1405 N N . GLU A 1 167 ? -18.311 -14.469 29.651 1.00 85.31 167 GLU A N 1
ATOM 1406 C CA . GLU A 1 167 ? -19.626 -14.140 30.227 1.00 85.31 167 GLU A CA 1
ATOM 1407 C C . GLU A 1 167 ? -19.735 -12.702 30.740 1.00 85.31 167 GLU A C 1
ATOM 1409 O O . GLU A 1 167 ? -20.665 -11.992 30.365 1.00 85.31 167 GLU A O 1
ATOM 1414 N N . ASP A 1 168 ? -18.756 -12.236 31.522 1.00 85.56 168 ASP A N 1
ATOM 1415 C CA . ASP A 1 168 ? -18.729 -10.850 32.008 1.00 85.56 168 ASP A CA 1
ATOM 1416 C C . ASP A 1 168 ? -18.794 -9.839 30.858 1.00 85.56 168 ASP A C 1
ATOM 1418 O O . ASP A 1 168 ? -19.436 -8.799 30.957 1.00 85.56 168 ASP A O 1
ATOM 1422 N N . GLU A 1 169 ? -18.119 -10.134 29.747 1.00 88.69 169 GLU A N 1
ATOM 1423 C CA . GLU A 1 169 ? -18.058 -9.242 28.592 1.00 88.69 169 GLU A CA 1
ATOM 1424 C C . GLU A 1 169 ? -19.376 -9.234 27.831 1.00 88.69 169 GLU A C 1
ATOM 1426 O O . GLU A 1 169 ? -19.803 -8.163 27.409 1.00 88.69 169 GLU A O 1
ATOM 1431 N N . ARG A 1 170 ? -20.045 -10.389 27.707 1.00 88.00 170 ARG A N 1
ATOM 1432 C CA . ARG A 1 170 ? -21.409 -10.464 27.163 1.00 88.00 170 ARG A CA 1
ATOM 1433 C C . ARG A 1 170 ? -22.361 -9.630 28.004 1.00 88.00 170 ARG A C 1
ATOM 1435 O O . ARG A 1 170 ? -23.006 -8.752 27.454 1.00 88.00 170 ARG A O 1
ATOM 1442 N N . ARG A 1 171 ? -22.354 -9.806 29.331 1.00 86.31 171 ARG A N 1
ATOM 1443 C CA . ARG A 1 171 ? -23.202 -9.034 30.258 1.00 86.31 171 ARG A CA 1
ATOM 1444 C C . ARG A 1 171 ? -22.977 -7.529 30.133 1.00 86.31 171 ARG A C 1
ATOM 1446 O O . ARG A 1 171 ? -23.937 -6.767 30.093 1.00 86.31 171 ARG A O 1
ATOM 1453 N N . ILE A 1 172 ? -21.717 -7.100 30.045 1.00 85.88 172 ILE A N 1
ATOM 1454 C CA . ILE A 1 172 ? -21.372 -5.689 29.839 1.00 85.88 172 ILE A CA 1
ATOM 1455 C C . ILE A 1 172 ? -21.903 -5.195 28.483 1.00 85.88 172 ILE A C 1
ATOM 1457 O O . ILE A 1 172 ? -22.481 -4.115 28.419 1.00 85.88 172 ILE A O 1
ATOM 1461 N N . ILE A 1 173 ? -21.706 -5.951 27.397 1.00 87.50 173 ILE A N 1
ATOM 1462 C CA . ILE A 1 173 ? -22.116 -5.537 26.046 1.00 87.50 173 ILE A CA 1
ATOM 1463 C C . ILE A 1 173 ? -23.644 -5.568 25.885 1.00 87.50 173 ILE A C 1
ATOM 1465 O O . ILE A 1 173 ? -24.179 -4.660 25.259 1.00 87.50 173 ILE A O 1
ATOM 1469 N N . ASP A 1 174 ? -24.351 -6.522 26.495 1.00 87.12 174 ASP A N 1
ATOM 1470 C CA . ASP A 1 174 ? -25.820 -6.576 26.532 1.00 87.12 174 ASP A CA 1
ATOM 1471 C C . ASP A 1 174 ? -26.405 -5.304 27.158 1.00 87.12 174 ASP A C 1
ATOM 1473 O O . ASP A 1 174 ? -27.232 -4.637 26.538 1.00 87.12 174 ASP A O 1
ATOM 1477 N N . GLN A 1 175 ? -25.891 -4.889 28.320 1.00 82.56 175 GLN A N 1
ATOM 1478 C CA . GLN A 1 175 ? -26.333 -3.649 28.967 1.00 82.56 175 GLN A CA 1
ATOM 1479 C C . GLN A 1 175 ? -26.005 -2.399 28.130 1.00 82.56 175 GLN A C 1
ATOM 1481 O O . GLN A 1 175 ? -26.767 -1.434 28.121 1.00 82.56 175 GLN A O 1
ATOM 1486 N N . LEU A 1 176 ? -24.897 -2.410 27.380 1.00 82.62 176 LEU A N 1
ATOM 1487 C CA . LEU A 1 176 ? -24.579 -1.339 26.427 1.00 82.62 176 LEU A CA 1
ATOM 1488 C C . LEU A 1 176 ? -25.525 -1.338 25.211 1.00 82.62 176 LEU A C 1
ATOM 1490 O O . LEU A 1 176 ? -25.844 -0.267 24.695 1.00 82.62 176 LEU A O 1
ATOM 1494 N N . CYS A 1 177 ? -25.987 -2.504 24.749 1.00 81.94 177 CYS A N 1
ATOM 1495 C CA . CYS A 1 177 ? -26.969 -2.620 23.667 1.00 81.94 177 CYS A CA 1
ATOM 1496 C C . CYS A 1 177 ? -28.354 -2.089 24.065 1.00 81.94 177 CYS A C 1
ATOM 1498 O O . CYS A 1 177 ? -29.065 -1.591 23.190 1.00 81.94 177 CYS A O 1
ATOM 1500 N N . GLU A 1 178 ? -28.706 -2.178 25.351 1.00 79.19 178 GLU A N 1
ATOM 1501 C CA . GLU A 1 178 ? -29.959 -1.696 25.960 1.00 79.19 178 GLU A CA 1
ATOM 1502 C C . GLU A 1 178 ? -29.997 -0.172 26.172 1.00 79.19 178 GLU A C 1
ATOM 1504 O O . GLU A 1 178 ? -30.985 0.368 26.660 1.00 79.19 178 GLU A O 1
ATOM 1509 N N . GLY A 1 179 ? -28.946 0.548 25.767 1.00 66.06 179 GLY A N 1
ATOM 1510 C CA . GLY A 1 179 ? -28.929 2.008 25.805 1.00 66.06 179 GLY A CA 1
ATOM 1511 C C . GLY A 1 179 ? -28.384 2.601 27.099 1.00 66.06 179 GLY A C 1
ATOM 1512 O O . GLY A 1 179 ? -28.517 3.806 27.290 1.00 66.06 179 GLY A O 1
ATOM 1513 N N . LYS A 1 180 ? -27.712 1.812 27.953 1.00 63.56 180 LYS A N 1
ATOM 1514 C CA . LYS A 1 180 ? -26.873 2.364 29.026 1.00 63.56 180 LYS A CA 1
ATOM 1515 C C . LYS A 1 180 ? -25.689 3.096 28.383 1.00 63.56 180 LYS A C 1
ATOM 1517 O O . LYS A 1 180 ? -24.728 2.487 27.907 1.00 63.56 180 LYS A O 1
ATOM 1522 N N . VAL A 1 181 ? -25.811 4.418 28.254 1.00 55.12 181 VAL A N 1
ATOM 1523 C CA . VAL A 1 181 ? -24.951 5.267 27.407 1.00 55.12 181 VAL A CA 1
ATOM 1524 C C . VAL A 1 181 ? -23.533 5.357 27.978 1.00 55.12 181 VAL A C 1
ATOM 1526 O O . VAL A 1 181 ? -22.559 5.547 27.236 1.00 55.12 181 VAL A O 1
ATOM 1529 N N . TYR A 1 182 ? -23.385 5.157 29.289 1.00 54.72 182 TYR A N 1
ATOM 1530 C CA . TYR A 1 182 ? -22.113 5.304 29.978 1.00 54.72 182 TYR A CA 1
ATOM 1531 C C . TYR A 1 182 ? -21.632 3.998 30.610 1.00 54.72 182 TYR A C 1
ATOM 1533 O O . TYR A 1 182 ? -22.377 3.270 31.252 1.00 54.72 182 TYR A O 1
ATOM 1541 N N . GLN A 1 183 ? -20.314 3.765 30.544 1.00 55.97 183 GLN A N 1
ATOM 1542 C CA . GLN A 1 183 ? -19.629 2.712 31.316 1.00 55.97 183 GLN A CA 1
ATOM 1543 C C . GLN A 1 183 ? -19.896 2.814 32.831 1.00 55.97 183 GLN A C 1
ATOM 1545 O O . GLN A 1 183 ? -19.579 1.891 33.560 1.00 55.97 183 GLN A O 1
ATOM 1550 N N . LYS A 1 184 ? -20.463 3.926 33.308 1.00 53.66 184 LYS A N 1
ATOM 1551 C CA . LYS A 1 184 ? -20.847 4.147 34.705 1.00 53.66 184 LYS A CA 1
ATOM 1552 C C . LYS A 1 184 ? -22.143 3.443 35.111 1.00 53.66 184 LYS A C 1
ATOM 1554 O O . LYS A 1 184 ? -22.387 3.277 36.295 1.00 53.66 184 LYS A O 1
ATOM 1559 N N . GLU A 1 185 ? -22.970 3.067 34.140 1.00 55.81 185 GLU A N 1
ATOM 1560 C CA . GLU A 1 185 ? -24.337 2.576 34.360 1.00 55.81 185 GLU A CA 1
ATOM 1561 C C . GLU A 1 185 ? -24.429 1.046 34.277 1.00 55.81 185 GLU A C 1
ATOM 1563 O O . GLU A 1 185 ? -25.483 0.461 34.540 1.00 55.81 185 GLU A O 1
ATOM 1568 N N . VAL A 1 186 ? -23.328 0.379 33.910 1.00 61.03 186 VAL A N 1
ATOM 1569 C CA . VAL A 1 186 ? -23.292 -1.081 33.852 1.00 61.03 186 VAL A CA 1
ATOM 1570 C C . VAL A 1 186 ? -23.261 -1.625 35.279 1.00 61.03 186 VAL A C 1
ATOM 1572 O O . VAL A 1 186 ? -22.293 -1.441 36.017 1.00 61.03 186 VAL A O 1
ATOM 1575 N N . GLU A 1 187 ? -24.337 -2.293 35.671 1.00 64.56 187 GLU A N 1
ATOM 1576 C CA . GLU A 1 187 ? -24.529 -2.776 37.036 1.00 64.56 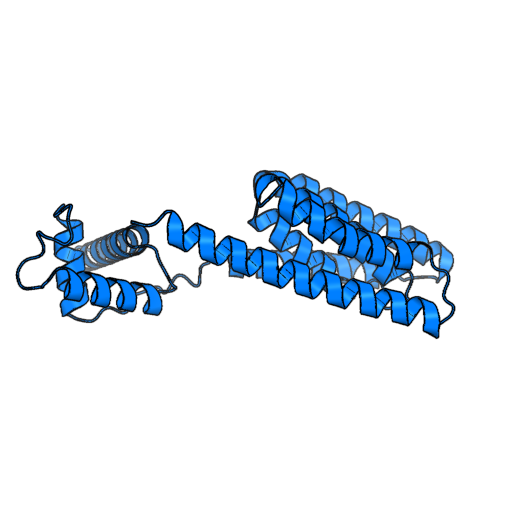187 GLU A CA 1
ATOM 1577 C C . GLU A 1 187 ? -23.562 -3.918 37.362 1.00 64.56 187 GLU A C 1
ATOM 1579 O O . GLU A 1 187 ? -23.371 -4.845 36.571 1.00 64.56 187 GLU A O 1
ATOM 1584 N N . GLY A 1 188 ? -22.965 -3.862 38.556 1.00 71.94 188 GLY A N 1
ATOM 1585 C CA . GLY A 1 188 ? -22.110 -4.926 39.088 1.00 71.94 188 GLY A CA 1
ATOM 1586 C C . GLY A 1 188 ? -20.632 -4.860 38.687 1.00 71.94 188 GLY A C 1
ATOM 1587 O O . GLY A 1 188 ? -19.865 -5.724 39.107 1.00 71.94 188 GLY A O 1
ATOM 1588 N N . PHE A 1 189 ? -20.194 -3.845 37.932 1.00 76.81 189 PHE A N 1
ATOM 1589 C CA . PHE A 1 189 ? -18.786 -3.682 37.553 1.00 76.81 189 PHE A CA 1
ATOM 1590 C C . PHE A 1 189 ? -18.281 -2.252 37.781 1.00 76.81 189 PHE A C 1
ATOM 1592 O O . PHE A 1 189 ? -18.989 -1.279 37.550 1.00 76.81 189 PHE A O 1
ATOM 1599 N N . SER A 1 190 ? -17.016 -2.109 38.193 1.00 80.50 190 SER A N 1
ATOM 1600 C CA . SER A 1 190 ? -16.367 -0.790 38.254 1.00 80.50 190 SER A CA 1
ATOM 1601 C C . SER A 1 190 ? -16.067 -0.252 36.848 1.00 80.50 190 SER A C 1
ATOM 1603 O O . SER A 1 190 ? -15.775 -1.034 35.937 1.00 80.50 190 SER A O 1
ATOM 1605 N N . GLU A 1 191 ? -16.027 1.075 36.680 1.00 80.19 191 GLU A N 1
ATOM 1606 C CA . GLU A 1 191 ? -15.663 1.722 35.403 1.00 80.19 191 GLU A CA 1
ATOM 1607 C C . GLU A 1 191 ? -14.346 1.176 34.822 1.00 80.19 191 GLU A C 1
ATOM 1609 O O . GLU A 1 191 ? -14.233 0.902 33.624 1.00 80.19 191 GLU A O 1
ATOM 1614 N N . ASN A 1 192 ? -13.343 0.961 35.681 1.00 83.81 192 ASN A N 1
ATOM 1615 C CA . ASN A 1 192 ? -12.038 0.460 35.261 1.00 83.81 192 ASN A CA 1
ATOM 1616 C C . ASN A 1 192 ? -12.110 -1.009 34.809 1.00 83.81 192 ASN A C 1
ATOM 1618 O O . ASN A 1 192 ? -11.488 -1.396 33.816 1.00 83.81 192 ASN A O 1
ATOM 1622 N N . THR A 1 193 ? -12.910 -1.829 35.496 1.00 84.38 193 THR A N 1
ATOM 1623 C CA . THR A 1 193 ? -13.160 -3.222 35.100 1.00 84.38 193 THR A CA 1
ATOM 1624 C C . THR A 1 193 ? -13.823 -3.279 33.728 1.00 84.38 193 THR A C 1
ATOM 1626 O O . THR A 1 193 ? -13.359 -4.015 32.856 1.00 84.38 193 THR A O 1
ATOM 1629 N N . ILE A 1 194 ? -14.842 -2.450 33.502 1.00 84.12 194 ILE A N 1
ATOM 1630 C CA . ILE A 1 194 ? -15.566 -2.365 32.228 1.00 84.12 194 ILE A CA 1
ATOM 1631 C C . ILE A 1 194 ? -14.620 -1.955 31.103 1.00 84.12 194 ILE A C 1
ATOM 1633 O O . ILE A 1 194 ? -14.568 -2.610 30.061 1.00 84.12 194 ILE A O 1
ATOM 1637 N N . TYR A 1 195 ? -13.812 -0.914 31.324 1.00 85.00 195 TYR A N 1
ATOM 1638 C CA . TYR A 1 195 ? -12.822 -0.473 30.348 1.00 85.00 195 TYR A CA 1
ATOM 1639 C C . TYR A 1 195 ? -11.824 -1.585 29.993 1.00 85.00 195 TYR A C 1
ATOM 1641 O O . TYR A 1 195 ? -11.572 -1.827 28.810 1.00 85.00 195 TYR A O 1
ATOM 1649 N N . ARG A 1 196 ? -11.279 -2.297 30.991 1.00 88.12 196 ARG A N 1
ATOM 1650 C CA . ARG A 1 196 ? -10.323 -3.395 30.766 1.00 88.12 196 ARG A CA 1
ATOM 1651 C C . ARG A 1 196 ? -10.952 -4.569 30.017 1.00 88.12 196 ARG A C 1
ATOM 1653 O O . ARG A 1 196 ? -10.341 -5.060 29.070 1.00 88.12 196 ARG A O 1
ATOM 1660 N N . LYS A 1 197 ? -12.158 -4.990 30.404 1.00 89.44 197 LYS A N 1
ATOM 1661 C CA . LYS A 1 197 ? -12.885 -6.111 29.784 1.00 89.44 197 LYS A CA 1
ATOM 1662 C C . LYS A 1 197 ? -13.262 -5.797 28.336 1.00 89.44 197 LYS A C 1
ATOM 1664 O O . LYS A 1 197 ? -12.942 -6.572 27.442 1.00 89.44 197 LYS A O 1
ATOM 1669 N N . LEU A 1 198 ? -13.813 -4.610 28.071 1.00 89.00 198 LEU A N 1
ATOM 1670 C CA . LEU A 1 198 ? -14.123 -4.176 26.705 1.00 89.00 198 LEU A CA 1
ATOM 1671 C C . LEU A 1 198 ? -12.867 -4.034 25.849 1.00 89.00 198 LEU A C 1
ATOM 1673 O O . LEU A 1 198 ? -12.878 -4.409 24.682 1.00 89.00 198 LEU A O 1
ATOM 1677 N N . LYS A 1 199 ? -11.767 -3.512 26.403 1.00 88.25 199 LYS A N 1
ATOM 1678 C CA . LYS A 1 199 ? -10.494 -3.441 25.679 1.00 88.25 199 LYS A CA 1
ATOM 1679 C C . LYS A 1 199 ? -10.006 -4.841 25.282 1.00 88.25 199 LYS A C 1
ATOM 1681 O O . LYS A 1 199 ? -9.693 -5.047 24.115 1.00 88.25 199 LYS A O 1
ATOM 1686 N N . ALA A 1 200 ? -10.003 -5.794 26.212 1.00 88.44 200 ALA A N 1
ATOM 1687 C CA . ALA A 1 200 ? -9.579 -7.166 25.940 1.00 88.44 200 ALA A CA 1
ATOM 1688 C C . ALA A 1 200 ? -10.495 -7.870 24.918 1.00 88.44 200 ALA A C 1
ATOM 1690 O O . ALA A 1 200 ? -10.011 -8.542 24.007 1.00 88.44 200 ALA A O 1
ATOM 1691 N N . ALA A 1 201 ? -11.813 -7.668 25.021 1.00 88.38 201 ALA A N 1
ATOM 1692 C CA . ALA A 1 201 ? -12.785 -8.173 24.054 1.00 88.38 201 ALA A CA 1
ATOM 1693 C C . ALA A 1 201 ? -12.553 -7.599 22.649 1.00 88.38 201 ALA A C 1
ATOM 1695 O O . ALA A 1 201 ? -12.565 -8.339 21.667 1.00 88.38 201 ALA A O 1
ATOM 1696 N N . ARG A 1 202 ? -12.275 -6.296 22.543 1.00 87.75 202 ARG A N 1
ATOM 1697 C CA . ARG A 1 202 ? -11.935 -5.639 21.274 1.00 87.75 202 ARG A CA 1
ATOM 1698 C C . ARG A 1 202 ? -10.659 -6.212 20.666 1.00 87.75 202 ARG A C 1
ATOM 1700 O O . ARG A 1 202 ? -10.653 -6.523 19.481 1.00 87.75 202 ARG A O 1
ATOM 1707 N N . GLU A 1 203 ? -9.611 -6.388 21.469 1.00 82.69 203 GLU A N 1
ATOM 1708 C CA . GLU A 1 203 ? -8.330 -6.950 21.020 1.00 82.69 203 GLU A CA 1
ATOM 1709 C C . GLU A 1 203 ? -8.499 -8.376 20.473 1.00 82.69 203 GLU A C 1
ATOM 1711 O O . GLU A 1 203 ? -8.032 -8.672 19.372 1.00 82.69 203 GLU A O 1
ATOM 1716 N N . ARG A 1 204 ? -9.264 -9.239 21.159 1.00 85.31 204 ARG A N 1
ATOM 1717 C CA . ARG A 1 204 ? -9.542 -10.611 20.686 1.00 85.31 204 ARG A CA 1
ATOM 1718 C C . ARG A 1 204 ? -10.389 -10.682 19.418 1.00 85.31 204 ARG A C 1
ATOM 1720 O O . ARG A 1 204 ? -10.275 -11.661 18.681 1.00 85.31 204 ARG A O 1
ATOM 1727 N N . ASN A 1 205 ? -11.229 -9.682 19.165 1.00 81.19 205 ASN A N 1
ATOM 1728 C CA . ASN A 1 205 ? -12.168 -9.668 18.041 1.00 81.19 205 ASN A CA 1
ATOM 1729 C C . ASN A 1 205 ? -11.694 -8.800 16.866 1.00 81.19 205 ASN A C 1
ATOM 1731 O O . ASN A 1 205 ? -12.510 -8.315 16.093 1.00 81.19 205 ASN A O 1
ATOM 1735 N N . GLY A 1 206 ? -10.378 -8.621 16.701 1.00 72.50 206 GLY A N 1
ATOM 1736 C CA . GLY A 1 206 ? -9.813 -7.910 15.547 1.00 72.50 206 GLY A CA 1
ATOM 1737 C C . GLY A 1 206 ? -9.648 -6.408 15.766 1.00 72.50 206 GLY A C 1
ATOM 1738 O O . GLY A 1 206 ? -9.757 -5.629 14.823 1.00 72.50 206 GLY A O 1
ATOM 1739 N N . ASN A 1 207 ? -9.388 -5.994 17.009 1.00 78.19 207 ASN A N 1
ATOM 1740 C CA . ASN A 1 207 ? -9.173 -4.599 17.402 1.00 78.19 207 ASN A CA 1
ATOM 1741 C C . ASN A 1 207 ? -10.327 -3.657 17.026 1.00 78.19 207 ASN A C 1
ATOM 1743 O O . ASN A 1 207 ? -10.104 -2.479 16.736 1.00 78.19 207 ASN A O 1
ATOM 1747 N N . LEU A 1 208 ? -11.564 -4.160 17.069 1.00 80.88 208 LEU A N 1
ATOM 1748 C CA . LEU A 1 208 ? -12.766 -3.359 16.826 1.00 80.88 208 LEU A CA 1
ATOM 1749 C C . LEU A 1 208 ? -12.805 -2.138 17.749 1.00 80.88 208 LEU A C 1
ATOM 1751 O O . LEU A 1 208 ? -12.265 -2.142 18.859 1.00 80.88 208 LEU A O 1
ATOM 1755 N N . THR A 1 209 ? -13.459 -1.069 17.319 1.00 83.19 209 THR A N 1
ATOM 1756 C CA . THR A 1 209 ? -13.879 0.007 18.221 1.00 83.19 209 THR A CA 1
ATOM 1757 C C . THR A 1 209 ? -14.965 -0.492 19.179 1.00 83.19 209 THR A C 1
ATOM 1759 O O . THR A 1 209 ? -15.512 -1.580 19.012 1.00 83.19 209 THR A O 1
ATOM 1762 N N . LYS A 1 210 ? -15.264 0.283 20.231 1.00 82.50 210 LYS A N 1
ATOM 1763 C CA . LYS A 1 210 ? -16.356 -0.059 21.158 1.00 82.50 210 LYS A CA 1
ATOM 1764 C C . LYS A 1 210 ? -17.673 -0.206 20.390 1.00 82.50 210 LYS A C 1
ATOM 1766 O O . LYS A 1 210 ? -18.367 -1.195 20.574 1.00 82.50 210 LYS A O 1
ATOM 1771 N N . ASP A 1 211 ? -17.961 0.749 19.515 1.00 83.00 211 ASP A N 1
ATOM 1772 C CA . ASP A 1 211 ? -19.227 0.804 18.787 1.00 83.00 211 ASP A CA 1
ATOM 1773 C C . ASP A 1 211 ? -19.299 -0.306 17.729 1.00 83.00 211 ASP A C 1
ATOM 1775 O O . ASP A 1 211 ? -20.315 -0.981 17.631 1.00 83.00 211 ASP A O 1
ATOM 1779 N N . GLU A 1 212 ? -18.192 -0.602 17.031 1.00 84.06 212 GLU A N 1
ATOM 1780 C CA . GLU A 1 212 ? -18.114 -1.765 16.130 1.00 84.06 212 GLU A CA 1
ATOM 1781 C C . GLU A 1 212 ? -18.306 -3.098 16.870 1.00 84.06 212 GLU A C 1
ATOM 1783 O O . GLU A 1 212 ? -18.926 -4.007 16.326 1.00 84.06 212 GLU A O 1
ATOM 1788 N N . LEU A 1 213 ? -17.784 -3.235 18.096 1.00 86.94 213 LEU A N 1
ATOM 1789 C CA . LEU A 1 213 ? -17.966 -4.446 18.901 1.00 86.94 213 LEU A CA 1
ATOM 1790 C C . LEU A 1 213 ? -19.428 -4.614 19.344 1.00 86.94 213 LEU A C 1
ATOM 1792 O O . LEU A 1 213 ? -19.960 -5.719 19.270 1.00 86.94 213 LEU A O 1
ATOM 1796 N N . VAL A 1 214 ? -20.068 -3.528 19.787 1.00 87.25 214 VAL A N 1
ATOM 1797 C CA . VAL A 1 214 ? -21.483 -3.517 20.198 1.00 87.25 214 VAL A CA 1
ATOM 1798 C C . VAL A 1 214 ? -22.390 -3.835 19.008 1.00 87.25 214 VAL A C 1
ATOM 1800 O O . VAL A 1 214 ? -23.279 -4.673 19.122 1.00 87.25 214 VAL A O 1
ATOM 1803 N N . GLU A 1 215 ? -22.134 -3.227 17.852 1.00 85.44 215 GLU A N 1
ATOM 1804 C CA . GLU A 1 215 ? -22.926 -3.453 16.641 1.00 85.44 215 GLU A CA 1
ATOM 1805 C C . GLU A 1 215 ? -22.756 -4.878 16.096 1.00 85.44 215 GLU A C 1
ATOM 1807 O O . GLU A 1 215 ? -23.730 -5.530 15.710 1.00 85.44 215 GLU A O 1
ATOM 1812 N N . ALA A 1 216 ? -21.527 -5.407 16.128 1.00 84.50 216 ALA A N 1
ATOM 1813 C CA . ALA A 1 216 ? -21.264 -6.798 15.773 1.00 84.50 216 ALA A CA 1
ATOM 1814 C C . ALA A 1 216 ? -22.021 -7.767 16.696 1.00 84.50 216 ALA A C 1
ATOM 1816 O O . ALA A 1 216 ? -22.585 -8.750 16.216 1.00 84.50 216 ALA A O 1
ATOM 1817 N N . TYR A 1 217 ? -22.082 -7.471 17.998 1.00 88.88 217 TYR A N 1
ATOM 1818 C CA . TYR A 1 217 ? -22.796 -8.297 18.971 1.00 88.88 217 TYR A CA 1
ATOM 1819 C C . TYR A 1 217 ? -24.310 -8.238 18.780 1.00 88.88 217 TYR A C 1
ATOM 1821 O O . TYR A 1 217 ? -24.967 -9.278 18.780 1.00 88.88 217 TYR A O 1
ATOM 1829 N N . ARG A 1 218 ? -24.862 -7.044 18.529 1.00 86.38 218 ARG A N 1
ATOM 1830 C CA . ARG A 1 218 ? -26.280 -6.868 18.195 1.00 86.38 218 ARG A CA 1
ATOM 1831 C C . ARG A 1 218 ? -26.657 -7.677 16.951 1.00 86.38 218 ARG A C 1
ATOM 1833 O O . ARG A 1 218 ? -27.614 -8.445 16.991 1.00 86.38 218 ARG A O 1
ATOM 1840 N N . THR A 1 219 ? -25.846 -7.589 15.897 1.00 85.25 219 THR A N 1
ATOM 1841 C CA . THR A 1 219 ? -26.045 -8.355 14.656 1.00 85.25 219 THR A CA 1
ATOM 1842 C C . THR A 1 219 ? -26.002 -9.871 14.897 1.00 85.25 219 THR A C 1
ATOM 1844 O O . THR A 1 219 ? -26.784 -10.614 14.305 1.00 85.25 219 THR A O 1
ATOM 1847 N N . GLU A 1 220 ? -25.089 -10.358 15.746 1.00 85.19 220 GLU A N 1
ATOM 1848 C CA . GLU A 1 220 ? -24.997 -11.783 16.098 1.00 85.19 220 GLU A CA 1
ATOM 1849 C C . GLU A 1 220 ? -26.237 -12.251 16.880 1.00 85.19 220 GLU A C 1
ATOM 1851 O O . GLU A 1 220 ? -26.815 -13.286 16.548 1.00 85.19 220 GLU A O 1
ATOM 1856 N N . LYS A 1 221 ? -26.705 -11.452 17.847 1.00 83.75 221 LYS A N 1
ATOM 1857 C CA . LYS A 1 221 ? -27.905 -11.733 18.652 1.00 83.75 221 LYS A CA 1
ATOM 1858 C C . LYS A 1 221 ? -29.177 -11.768 17.802 1.00 83.75 221 LYS A C 1
ATOM 1860 O O . LYS A 1 221 ? -29.997 -12.668 17.956 1.00 83.75 221 LYS A O 1
ATOM 1865 N N . GLU A 1 222 ? -29.327 -10.835 16.864 1.00 83.25 222 GLU A N 1
ATOM 1866 C CA . GLU A 1 222 ? -30.459 -10.811 15.929 1.00 83.25 222 GLU A CA 1
ATOM 1867 C C . GLU A 1 222 ? -30.487 -12.031 15.004 1.00 83.25 222 GLU A C 1
ATOM 1869 O O . GLU A 1 222 ? -31.560 -12.569 14.732 1.00 83.25 222 GLU A O 1
ATOM 1874 N N . LYS A 1 223 ? -29.322 -12.493 14.532 1.00 80.88 223 LYS A N 1
ATOM 1875 C CA . LYS A 1 223 ? -29.224 -13.715 13.721 1.00 80.88 223 LYS A CA 1
ATOM 1876 C C . LYS A 1 223 ? -29.603 -14.956 14.522 1.00 80.88 223 LYS A C 1
ATOM 1878 O O . LYS A 1 223 ? -30.423 -15.731 14.047 1.00 80.88 223 LYS A O 1
ATOM 1883 N N . MET A 1 224 ? -29.087 -15.090 15.745 1.00 77.00 224 MET A N 1
ATOM 1884 C CA . MET A 1 224 ? -29.456 -16.193 16.638 1.00 77.00 224 MET A CA 1
ATOM 1885 C C . MET A 1 224 ? -30.960 -16.202 16.943 1.00 77.00 224 MET A C 1
ATOM 1887 O O . MET A 1 224 ? -31.583 -17.255 16.907 1.00 77.00 224 MET A O 1
ATOM 1891 N N . ASN A 1 225 ? -31.569 -15.037 17.184 1.00 74.94 225 ASN A N 1
ATOM 1892 C CA . ASN A 1 225 ? -33.011 -14.945 17.432 1.00 74.94 225 ASN A CA 1
ATOM 1893 C C . ASN A 1 225 ? -33.846 -15.367 16.212 1.00 74.94 225 ASN A C 1
ATOM 1895 O O . ASN A 1 225 ? -34.887 -15.995 16.382 1.00 74.94 225 ASN A O 1
ATOM 1899 N N . LYS A 1 226 ? -33.392 -15.052 14.992 1.00 73.19 226 LYS A N 1
ATOM 1900 C CA . LYS A 1 226 ? -34.055 -15.480 13.749 1.00 73.19 226 LYS A CA 1
ATOM 1901 C C . LYS A 1 226 ? -33.919 -16.981 13.494 1.00 73.19 226 LYS A C 1
ATOM 1903 O O . LYS A 1 226 ? -34.870 -17.581 13.017 1.00 73.19 226 LYS A O 1
ATOM 1908 N N . GLU A 1 227 ? -32.779 -17.580 13.834 1.00 69.19 227 GLU A N 1
ATOM 1909 C CA . GLU A 1 227 ? -32.547 -19.032 13.727 1.00 69.19 227 GLU A CA 1
ATOM 1910 C C . GLU A 1 227 ? -33.349 -19.851 14.753 1.00 69.19 227 GLU A C 1
ATOM 1912 O O . GLU A 1 227 ? -33.578 -21.032 14.537 1.00 69.19 227 GLU A O 1
ATOM 1917 N N . ILE A 1 228 ? -33.776 -19.243 15.865 1.00 64.12 228 ILE A N 1
ATOM 1918 C CA . ILE A 1 228 ? -34.623 -19.893 16.884 1.00 64.12 228 ILE A CA 1
ATOM 1919 C C . ILE A 1 228 ? -36.120 -19.795 16.528 1.00 64.12 228 ILE A C 1
ATOM 1921 O O . ILE A 1 228 ? -36.921 -20.596 17.006 1.00 64.12 228 ILE A O 1
ATOM 1925 N N . GLN A 1 229 ? -36.514 -18.801 15.725 1.00 54.19 229 GLN A N 1
ATOM 1926 C CA . GLN A 1 229 ? -37.912 -18.524 15.365 1.00 54.19 229 GLN A CA 1
ATOM 1927 C C . GLN A 1 229 ? -38.349 -19.105 14.009 1.00 54.19 229 GLN A C 1
ATOM 1929 O O . GLN A 1 229 ? -39.542 -19.053 13.706 1.00 54.19 229 GLN A O 1
ATOM 1934 N N . GLY A 1 230 ? -37.417 -19.606 13.196 1.00 46.34 230 GLY A N 1
ATOM 1935 C CA . GLY A 1 230 ? -37.681 -20.281 11.918 1.00 46.34 230 GLY A CA 1
ATOM 1936 C C . GLY A 1 230 ? -37.396 -21.769 12.004 1.00 46.34 230 GLY A C 1
ATOM 1937 O O . GLY A 1 230 ? -38.101 -22.521 11.300 1.00 46.34 230 GLY A O 1
#